Protein 2PY6 (pdb70)

Nearest PDB structures (foldseek):
  2py6-assembly1_A  TM=1.002E+00  e=1.160E-76  Methylobacillus flagellatus KT
  3wg9-assembly1_A  TM=7.361E-01  e=1.606E-02  Thermoanaerobacter ethanolicus JW 200
  3wg9-assembly2_D  TM=7.578E-01  e=2.030E-02  Thermoanaerobacter ethanolicus JW 200
  3wgh-assembly1_A  TM=7.020E-01  e=1.915E-02  Thermoanaerobacter ethanolicus JW 200
  3wgi-assembly1_A  TM=5.377E-01  e=1.130E-02  Thermoanaerobacter ethanolicus JW 200

B-factor: mean 33.58, std 8.46, range [13.28, 77.54]

CATH classification: 1.20.1270.160 (+2 more: 3.40.50.720, 3.40.50.150)

Solvent-accessible surface area: 16808 Å² total

Organism: Methylobacillus flagellatus (strain ATCC 51484 / DSM 6875 / VKM B-1610 / KT) (NCBI:txid265072)

Sequence (369 aa):
DPLANDSFLAAADALAVDPFGIPANVREVIARRGNATRLVILGTKGFGAHLNVRHERRPCEVIAAVDDFRYHSGELYYGLPIISTDRFTELATHDRDLLVALNTCRYDGPKRFFDQICRTHGIPHLNFEQAVRAFGLQGNVDYRVDDWGADIVRNIPAFQTLAQRLADDYSVQTLYAVLNFHLTCEPEYYHEVERPYSTLYFRSGLLRFSDSEKVDCGASIGESLAGLIGVTKGKFERVWIEPDRINLQTLQNVLRRYTDTNFASRITVHGCGAGENTIRVPFDLIDVRPIDDIIDDAPTFIKDIEGSELSALKGARRAISEHKPKLAISAYHRSTDLLDLTNYILSIRPDYQIGLRHHTPDRWDTCLYFY

InterPro domains:
  IPR006342 Methyltransferase FkbM [PF05050] (231-374)
  IPR006342 Methyltransferase FkbM [TIGR01444] (229-366)
  IPR029063 S-adenosyl-L-methionine-dependent methyltransferase superfamily [G3DSA:3.40.50.150] (210-408)
  IPR029063 S-adenosyl-L-methionine-dependent methyltransferase superfamily [SSF53335] (17-408)

Secondary structure (DSSP, 8-state):
-TT--HHHHHHHHHHHH----S-HHHHHHHHHHGGG-EEEEE-SSSGGGT---SSS-SSEEEEEE-TTTTTS--EETTEEEE-HHHHHHHHHT-TTEEEEE---SHHHHHHHHHHHHHTT--EEEHHHHHHHTT-TTSS-GGGS--HHHHHHTHHHHHHHHHH-SSHHHHHHHHHHHHHHHH--THHHHHH---GGGTTTSSSS----SS----TT-TTSHHHHHHHHHHTS--S-B-----HHHHHHHHHHHHHTTTSTTGGGB----SEE-SS-EEEE--EEEEE-HHHH-SS--SEE---SS-HHHHHHTTHHHHHHH--EEEEE--SSTTHHHHHHHHHHHH-TT--EEEEE-SSSS--EEEEE-

Structure (mmCIF, N/CA/C/O backbone):
data_2PY6
#
_entry.id   2PY6
#
_cell.length_a   73.660
_cell.length_b   119.170
_cell.length_c   122.580
_cell.angle_alpha   90.000
_cell.angle_beta   90.000
_cell.angle_gamma   90.000
#
_symmetry.space_group_name_H-M   'I 2 2 2'
#
loop_
_entity.id
_entity.type
_entity.pdbx_description
1 polymer 'Methyltransferase FkbM'
2 non-polymer 'CHLORIDE ION'
3 non-polymer 1,2-ETHANEDIOL
4 non-polymer 'UNKNOWN LIGAND'
5 non-polymer DI(HYDROXYETHYL)ETHER
6 water water
#
loop_
_atom_site.group_PDB
_atom_site.id
_atom_site.type_symbol
_atom_site.label_atom_id
_atom_site.label_alt_id
_atom_site.label_comp_id
_atom_site.label_asym_id
_atom_site.label_entity_id
_atom_site.label_seq_id
_atom_site.pdbx_PDB_ins_code
_atom_site.Cartn_x
_atom_site.Cartn_y
_atom_site.Cartn_z
_atom_site.occupancy
_atom_site.B_iso_or_equiv
_atom_site.auth_seq_id
_atom_site.auth_comp_id
_atom_site.auth_asym_id
_atom_site.auth_atom_id
_atom_site.pdbx_PDB_model_num
ATOM 1 N N . ASP A 1 15 ? 16.284 36.610 62.182 1.00 47.12 14 ASP A N 1
ATOM 2 C CA . ASP A 1 15 ? 15.411 37.753 62.644 1.00 47.33 14 ASP A CA 1
ATOM 3 C C . ASP A 1 15 ? 14.117 37.890 61.789 1.00 46.47 14 ASP A C 1
ATOM 4 O O . ASP A 1 15 ? 14.069 38.676 60.814 1.00 45.51 14 ASP A O 1
ATOM 9 N N . PRO A 1 16 ? 13.025 37.228 62.234 1.00 43.88 15 PRO A N 1
ATOM 10 C CA . PRO A 1 16 ? 11.846 37.194 61.409 1.00 41.00 15 PRO A CA 1
ATOM 11 C C . PRO A 1 16 ? 11.116 38.520 61.431 1.00 40.13 15 PRO A C 1
ATOM 12 O O . PRO A 1 16 ? 10.135 38.692 60.702 1.00 42.75 15 PRO A O 1
ATOM 16 N N . LEU A 1 17 ? 11.579 39.456 62.257 1.00 36.53 16 LEU A N 1
ATOM 17 C CA . LEU A 1 17 ? 10.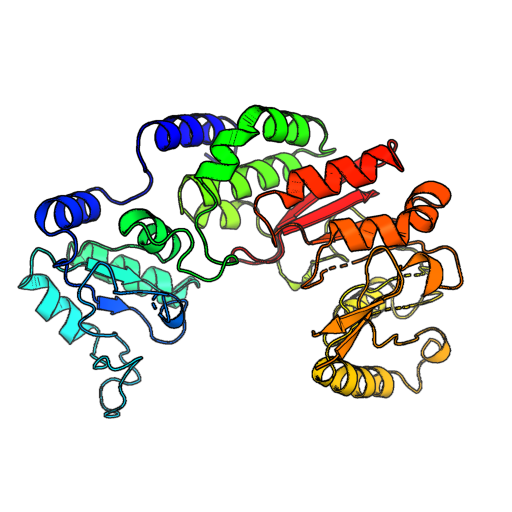964 40.753 62.308 1.00 35.41 16 LEU A CA 1
ATOM 18 C C . LEU A 1 17 ? 11.603 41.730 61.319 1.00 36.00 16 LEU A C 1
ATOM 19 O O . LEU A 1 17 ? 11.151 42.885 61.263 1.00 35.95 16 LEU A O 1
ATOM 24 N N . ALA A 1 18 ? 12.590 41.248 60.529 1.00 32.00 17 ALA A N 1
ATOM 25 C CA . ALA A 1 18 ? 13.316 42.053 59.530 1.00 32.57 17 ALA A CA 1
ATOM 26 C C . ALA A 1 18 ? 13.608 41.244 58.249 1.00 29.87 17 ALA A C 1
ATOM 27 O O . ALA A 1 18 ? 14.698 41.286 57.683 1.00 26.90 17 ALA A O 1
ATOM 37 N N . ASN A 1 20 ? 12.427 41.692 55.353 1.00 28.40 19 ASN A N 1
ATOM 38 C CA . ASN A 1 20 ? 12.574 42.620 54.233 1.00 29.95 19 ASN A CA 1
ATOM 39 C C . ASN A 1 20 ? 14.070 42.909 54.053 1.00 31.27 19 ASN A C 1
ATOM 40 O O . ASN A 1 20 ? 14.603 42.860 52.938 1.00 32.23 19 ASN A O 1
ATOM 45 N N . ASP A 1 21 ? 14.763 43.129 55.165 1.00 29.72 20 ASP A N 1
ATOM 46 C CA . ASP A 1 21 ? 16.184 43.377 55.106 1.00 30.42 20 ASP A CA 1
ATOM 47 C C . ASP A 1 21 ? 16.967 42.168 54.624 1.00 28.84 20 ASP A C 1
ATOM 48 O O . ASP A 1 21 ? 17.828 42.298 53.742 1.00 27.40 20 ASP A O 1
ATOM 53 N N . SER A 1 22 ? 16.686 41.007 55.202 1.00 28.87 21 SER A N 1
ATOM 54 C CA . SER A 1 22 ? 17.362 39.785 54.800 1.00 29.09 21 SER A CA 1
ATOM 55 C C . SER A 1 22 ? 17.093 39.467 53.305 1.00 28.16 21 SER A C 1
ATOM 56 O O . SER A 1 22 ? 17.964 38.916 52.596 1.00 27.78 21 SER A O 1
ATOM 59 N N . PHE A 1 23 ? 15.897 39.819 52.826 1.00 26.92 22 PHE A N 1
ATOM 60 C CA . PHE A 1 23 ? 15.515 39.607 51.418 1.00 26.05 22 PHE A CA 1
ATOM 61 C C . PHE A 1 23 ? 16.467 40.327 50.449 1.00 27.07 22 PHE A C 1
ATOM 62 O O . PHE A 1 23 ? 16.977 39.720 49.489 1.00 27.24 22 PHE A O 1
ATOM 70 N N . LEU A 1 24 ? 16.694 41.599 50.708 1.00 27.76 23 LEU A N 1
ATOM 71 C CA . LEU A 1 24 ? 17.539 42.421 49.865 1.00 29.70 23 LEU A CA 1
ATOM 72 C C . LEU A 1 24 ? 18.983 41.982 49.939 1.00 29.12 23 LEU A C 1
ATOM 73 O O . LEU A 1 24 ? 19.652 41.896 48.918 1.00 30.74 23 LEU A O 1
ATOM 78 N N . ALA A 1 25 ? 19.459 41.698 51.143 1.00 30.42 24 ALA A N 1
ATOM 79 C CA . ALA A 1 25 ? 20.823 41.190 51.353 1.00 30.11 24 ALA A CA 1
ATOM 80 C C . ALA A 1 25 ? 21.037 39.839 50.660 1.00 30.44 24 ALA A C 1
ATOM 81 O O . ALA A 1 25 ? 22.089 39.596 50.081 1.00 35.15 24 ALA A O 1
ATOM 83 N N . ALA A 1 26 ? 20.060 38.949 50.742 1.00 29.74 25 ALA A N 1
ATOM 84 C CA . ALA A 1 26 ? 20.191 37.647 50.093 1.00 30.69 25 ALA A CA 1
ATOM 85 C C . ALA A 1 26 ? 20.213 37.786 48.563 1.00 29.01 25 ALA A C 1
ATOM 86 O O . ALA A 1 26 ? 20.960 37.115 47.873 1.00 28.90 25 ALA A O 1
ATOM 88 N N . ALA A 1 27 ? 19.389 38.674 48.037 1.00 29.77 26 ALA A N 1
ATOM 89 C CA . ALA A 1 27 ? 19.313 38.879 46.614 1.00 28.51 26 ALA A CA 1
ATOM 90 C C . ALA A 1 27 ? 20.612 39.481 46.081 1.00 29.59 26 ALA A C 1
ATOM 91 O O . ALA A 1 27 ? 21.079 39.120 44.997 1.00 29.85 26 ALA A O 1
ATOM 93 N N . ASP A 1 28 ? 21.207 40.386 46.846 1.00 27.53 27 ASP A N 1
ATOM 94 C CA . ASP A 1 28 ? 22.473 40.955 46.425 1.00 31.21 27 ASP A CA 1
ATOM 95 C C . ASP A 1 28 ? 23.587 39.925 46.474 1.00 30.16 27 ASP A C 1
ATOM 96 O O . ASP A 1 28 ? 24.409 39.881 45.553 1.00 30.90 27 ASP A O 1
ATOM 101 N N . ALA A 1 29 ? 23.586 39.089 47.519 1.00 29.47 28 ALA A N 1
ATOM 102 C CA . ALA A 1 29 ? 24.611 38.070 47.717 1.00 27.44 28 ALA A CA 1
ATOM 103 C C . ALA A 1 29 ? 24.578 37.063 46.576 1.00 25.67 28 ALA A C 1
ATOM 104 O O . ALA A 1 29 ? 25.604 36.814 45.951 1.00 22.49 28 ALA A O 1
ATOM 106 N N . LEU A 1 30 ? 23.386 36.533 46.285 1.00 26.82 29 LEU A N 1
ATOM 107 C CA . LEU A 1 30 ? 23.189 35.583 45.174 1.00 27.07 29 LEU A CA 1
ATOM 108 C C . LEU A 1 30 ? 23.555 36.121 43.784 1.00 25.28 29 LEU A C 1
ATOM 109 O O . LEU A 1 30 ? 24.108 35.384 42.937 1.00 24.42 29 LEU A O 1
ATOM 114 N N . ALA A 1 31 ? 23.236 37.391 43.541 1.00 26.14 30 ALA A N 1
ATOM 115 C CA . ALA A 1 31 ? 23.500 38.026 42.250 1.00 27.06 30 ALA A CA 1
ATOM 116 C C . ALA A 1 31 ? 24.973 37.947 41.854 1.00 27.23 30 ALA A C 1
ATOM 117 O O . ALA A 1 31 ? 25.289 37.750 40.688 1.00 29.44 30 ALA A O 1
ATOM 119 N N . VAL A 1 32 ? 25.854 38.094 42.844 1.00 29.28 31 VAL A N 1
ATOM 120 C CA . VAL A 1 32 ? 27.301 38.034 42.665 1.00 28.74 31 VAL A CA 1
ATOM 121 C C . VAL A 1 32 ? 27.968 36.702 43.076 1.00 26.34 31 VAL A C 1
ATOM 122 O O . VAL A 1 32 ? 29.166 36.548 42.873 1.00 24.35 31 VAL A O 1
ATOM 126 N N . ASP A 1 33 ? 27.209 35.752 43.617 1.00 26.22 32 ASP A N 1
ATOM 127 C CA . ASP A 1 33 ? 27.757 34.448 43.979 1.00 26.35 32 ASP A CA 1
ATOM 128 C C . ASP A 1 33 ? 26.707 33.363 43.753 1.00 25.96 32 ASP A C 1
ATOM 129 O O . ASP A 1 33 ? 25.809 33.198 44.589 1.00 25.07 32 ASP A O 1
ATOM 134 N N . PRO A 1 34 ? 26.831 32.585 42.655 1.00 23.82 33 PRO A N 1
ATOM 135 C CA . PRO A 1 34 ? 25.871 31.517 42.419 1.00 24.45 33 PRO A CA 1
ATOM 136 C C . PRO A 1 34 ? 25.879 30.393 43.473 1.00 25.24 33 PRO A C 1
ATOM 137 O O . PRO A 1 34 ? 24.907 29.647 43.598 1.00 23.95 33 PRO A O 1
ATOM 149 N N . PHE A 1 36 ? 25.946 31.085 46.631 1.00 27.75 35 PHE A N 1
ATOM 150 C CA . PHE A 1 36 ? 25.369 31.676 47.817 1.00 26.85 35 PHE A CA 1
ATOM 151 C C . PHE A 1 36 ? 24.410 30.689 48.416 1.00 27.61 35 PHE A C 1
ATOM 152 O O . PHE A 1 36 ? 23.607 30.079 47.701 1.00 27.70 35 PHE A O 1
ATOM 160 N N . GLY A 1 37 ? 24.472 30.508 49.716 1.00 30.28 36 GLY A N 1
ATOM 161 C CA . GLY A 1 37 ? 23.544 29.571 50.355 1.00 30.14 36 GLY A CA 1
ATOM 162 C C . GLY A 1 37 ? 24.048 28.129 50.431 1.00 33.49 36 GLY A C 1
ATOM 163 O O . GLY A 1 37 ? 23.370 27.263 51.035 1.00 34.50 36 GLY A O 1
ATOM 164 N N . ILE A 1 38 ? 25.203 27.847 49.815 1.00 31.44 37 ILE A N 1
ATOM 165 C CA . ILE A 1 38 ? 25.779 26.521 49.866 1.00 31.40 37 ILE A CA 1
ATOM 166 C C . ILE A 1 38 ? 26.806 26.473 51.030 1.00 31.64 37 ILE A C 1
ATOM 167 O O . ILE A 1 38 ? 27.630 27.356 51.159 1.00 30.80 37 ILE A O 1
ATOM 172 N N . PRO A 1 39 ? 26.718 25.455 51.909 1.00 31.43 38 PRO A N 1
ATOM 173 C CA . PRO A 1 39 ? 27.693 25.372 53.016 1.00 32.29 38 PRO A CA 1
ATOM 174 C C . PRO A 1 39 ? 29.139 25.356 52.539 1.00 28.48 38 PRO A C 1
ATOM 175 O O . PRO A 1 39 ? 29.461 24.651 51.594 1.00 28.35 38 PRO A O 1
ATOM 179 N N . ALA A 1 40 ? 29.978 26.162 53.189 1.00 30.88 39 ALA A N 1
ATOM 180 C CA . ALA A 1 40 ? 31.388 26.337 52.823 1.00 30.75 39 ALA A CA 1
ATOM 181 C C . ALA A 1 40 ? 32.159 25.031 52.637 1.00 29.42 39 ALA A C 1
ATOM 182 O O . ALA A 1 40 ? 32.953 24.911 51.720 1.00 29.69 39 ALA A O 1
ATOM 184 N N . ASN A 1 41 ? 31.932 24.061 53.520 1.00 30.16 40 ASN A N 1
ATOM 185 C CA . ASN A 1 41 ? 32.656 22.800 53.455 1.00 27.87 40 ASN A CA 1
ATOM 186 C C . ASN A 1 41 ? 32.282 21.991 52.218 1.00 28.07 40 ASN A C 1
ATOM 187 O O . ASN A 1 41 ? 33.134 21.273 51.659 1.00 27.38 40 ASN A O 1
ATOM 192 N N . VAL A 1 42 ? 31.031 22.137 51.767 1.00 25.52 41 VAL A N 1
ATOM 193 C CA . VAL A 1 42 ? 30.601 21.485 50.532 1.00 25.19 41 VAL A CA 1
ATOM 194 C C . VAL A 1 42 ? 31.183 22.222 49.336 1.00 23.21 41 VAL A C 1
ATOM 195 O O . VAL A 1 42 ? 31.627 21.583 48.376 1.00 21.03 41 VAL A O 1
ATOM 199 N N . ARG A 1 43 ? 31.149 23.560 49.365 1.00 22.87 42 ARG A N 1
ATOM 200 C CA . ARG A 1 43 ? 31.718 24.333 48.257 1.00 25.83 42 ARG A CA 1
ATOM 201 C C . ARG A 1 43 ? 33.167 23.970 48.018 1.00 28.44 42 ARG A C 1
ATOM 202 O O . ARG A 1 43 ? 33.593 23.863 46.866 1.00 30.64 42 ARG A O 1
ATOM 210 N N . GLU A 1 44 ? 33.930 23.809 49.099 1.00 31.57 43 GLU A N 1
ATOM 211 C CA . GLU A 1 44 ? 35.349 23.479 48.950 1.00 34.30 43 GLU A CA 1
ATOM 212 C C . GLU A 1 44 ? 35.559 22.073 48.384 1.00 29.93 43 GLU A C 1
ATOM 213 O O . GLU A 1 44 ? 36.499 21.860 47.641 1.00 28.25 43 GLU A O 1
ATOM 219 N N . VAL A 1 45 ? 34.688 21.124 48.710 1.00 28.58 44 VAL A N 1
ATOM 220 C CA . VAL A 1 45 ? 34.784 19.795 48.092 1.00 27.07 44 VAL A CA 1
ATOM 221 C C . VAL A 1 45 ? 34.465 19.896 46.587 1.00 26.93 44 VAL A C 1
ATOM 222 O O . VAL A 1 45 ? 35.264 19.430 45.735 1.00 23.93 44 VAL A O 1
ATOM 226 N N . ILE A 1 46 ? 33.323 20.517 46.262 1.00 26.31 45 ILE A N 1
ATOM 227 C CA . ILE A 1 46 ? 32.894 20.676 44.865 1.00 29.35 45 ILE A CA 1
ATOM 228 C C . ILE A 1 46 ? 33.981 21.402 44.044 1.00 31.22 45 ILE A C 1
ATOM 229 O O . ILE A 1 46 ? 34.274 20.978 42.927 1.00 31.29 45 ILE A O 1
ATOM 234 N N . ALA A 1 47 ? 34.597 22.452 44.616 1.00 31.12 46 ALA A N 1
ATOM 235 C CA . ALA A 1 47 ? 35.684 23.174 43.968 1.00 30.40 46 ALA A CA 1
ATOM 236 C C . ALA A 1 47 ? 36.892 22.279 43.722 1.00 32.91 46 ALA A C 1
ATOM 237 O O . ALA A 1 47 ? 37.565 22.403 42.713 1.00 31.87 46 ALA A O 1
ATOM 239 N N . ARG A 1 48 ? 37.172 21.399 44.672 1.00 31.11 47 ARG A N 1
ATOM 240 C CA . ARG A 1 48 ? 38.317 20.515 44.604 1.00 31.13 47 ARG A CA 1
ATOM 241 C C . ARG A 1 48 ? 38.082 19.358 43.644 1.00 30.71 47 ARG A C 1
ATOM 242 O O . ARG A 1 48 ? 38.981 19.026 42.858 1.00 30.72 47 ARG A O 1
ATOM 250 N N . ARG A 1 49 ? 36.888 18.739 43.715 1.00 29.51 48 ARG A N 1
ATOM 251 C CA . ARG A 1 49 ? 36.582 17.507 42.949 1.00 30.55 48 ARG A CA 1
ATOM 252 C C . ARG A 1 49 ? 35.581 17.582 41.809 1.00 30.69 48 ARG A C 1
ATOM 253 O O . ARG A 1 49 ? 35.533 16.668 40.976 1.00 27.25 48 ARG A O 1
ATOM 261 N N . GLY A 1 50 ? 34.816 18.662 41.734 1.00 32.62 49 GLY A N 1
ATOM 262 C CA . GLY A 1 50 ? 33.823 18.815 40.669 1.00 34.90 49 GLY A CA 1
ATOM 263 C C . GLY A 1 50 ? 32.855 17.643 40.592 1.00 37.07 49 GLY A C 1
ATOM 264 O O . GLY A 1 50 ? 32.198 17.309 41.593 1.00 39.85 49 GLY A O 1
ATOM 265 N N . ASN A 1 51 ? 32.782 16.990 39.428 1.00 35.77 50 ASN A N 1
ATOM 266 C CA . ASN A 1 51 ? 31.837 15.872 39.265 1.00 36.75 50 ASN A CA 1
ATOM 267 C C . ASN A 1 51 ? 32.360 14.492 39.682 1.00 34.62 50 ASN A C 1
ATOM 268 O O . ASN A 1 51 ? 31.697 13.480 39.449 1.00 33.76 50 ASN A O 1
ATOM 273 N N . ALA A 1 52 ? 33.552 14.480 40.287 1.00 32.84 51 ALA A N 1
ATOM 274 C CA . ALA A 1 52 ? 34.102 13.300 40.919 1.00 31.93 51 ALA A CA 1
ATOM 275 C C . ALA A 1 52 ? 33.731 13.329 42.399 1.00 29.84 51 ALA A C 1
ATOM 276 O O . ALA A 1 52 ? 34.182 12.496 43.145 1.00 29.68 51 ALA A O 1
ATOM 278 N N . THR A 1 53 ? 32.968 14.334 42.833 1.00 31.80 52 THR A N 1
ATOM 279 C CA . THR A 1 53 ? 32.508 14.431 44.213 1.00 29.90 52 THR A CA 1
ATOM 280 C C . THR A 1 53 ? 31.693 13.188 44.507 1.00 29.91 52 THR A C 1
ATOM 281 O O . THR A 1 53 ? 30.810 12.857 43.723 1.00 30.47 52 THR A O 1
ATOM 285 N N . ARG A 1 54 ? 32.016 12.479 45.589 1.00 27.84 53 ARG A N 1
ATOM 286 C CA . ARG A 1 54 ? 31.242 11.307 45.984 1.00 28.78 53 ARG A CA 1
ATOM 287 C C . ARG A 1 54 ? 30.051 11.776 46.867 1.00 29.82 53 ARG A C 1
ATOM 288 O O . ARG A 1 54 ? 30.220 12.608 47.751 1.00 28.44 53 ARG A O 1
ATOM 292 N N . LEU A 1 55 ? 28.844 11.285 46.593 1.00 31.10 54 LEU A N 1
ATOM 293 C CA . LEU A 1 55 ? 27.665 11.680 47.374 1.00 30.24 54 LEU A CA 1
ATOM 294 C C . LEU A 1 55 ? 26.891 10.465 47.947 1.00 27.40 54 LEU A C 1
ATOM 295 O O . LEU A 1 55 ? 26.779 9.407 47.322 1.00 30.23 54 LEU A O 1
ATOM 300 N N . VAL A 1 56 ? 26.389 10.630 49.159 1.00 24.29 55 VAL A N 1
ATOM 301 C CA . VAL A 1 56 ? 25.532 9.636 49.830 1.00 26.57 55 VAL A CA 1
ATOM 302 C C . VAL A 1 56 ? 24.161 10.286 50.064 1.00 25.44 55 VAL A C 1
ATOM 303 O O . VAL A 1 56 ? 24.073 11.394 50.618 1.00 23.85 55 VAL A O 1
ATOM 307 N N . ILE A 1 57 ? 23.103 9.600 49.643 1.00 26.66 56 ILE A N 1
ATOM 308 C CA . ILE A 1 57 ? 21.753 10.070 49.840 1.00 29.11 56 ILE A CA 1
ATOM 309 C C . ILE A 1 57 ? 21.267 9.593 51.208 1.00 27.90 56 ILE A C 1
ATOM 310 O O . ILE A 1 57 ? 21.312 8.390 51.489 1.00 27.97 56 ILE A O 1
ATOM 315 N N . LEU A 1 58 ? 20.812 10.519 52.058 1.00 23.86 57 LEU A N 1
ATOM 316 C CA . LEU A 1 58 ? 20.274 10.127 53.354 1.00 23.65 57 LEU A CA 1
ATOM 317 C C . LEU A 1 58 ? 18.769 10.100 53.229 1.00 24.71 57 LEU A C 1
ATOM 318 O O . LEU A 1 58 ? 18.146 11.128 52.923 1.00 23.64 57 LEU A O 1
ATOM 323 N N . GLY A 1 59 ? 18.193 8.931 53.471 1.00 26.64 58 GLY A N 1
ATOM 324 C CA . GLY A 1 59 ? 16.751 8.715 53.359 1.00 28.43 58 GLY A CA 1
ATOM 325 C C . GLY A 1 59 ? 16.343 8.164 52.003 1.00 27.36 58 GLY A C 1
ATOM 326 O O . GLY A 1 59 ? 16.933 8.507 50.994 1.00 26.63 58 GLY A O 1
ATOM 327 N N . THR A 1 60 ? 15.333 7.296 51.981 1.00 29.20 59 THR A N 1
ATOM 328 C CA . THR A 1 60 ? 14.852 6.712 50.729 1.00 31.09 59 THR A CA 1
ATOM 329 C C . THR A 1 60 ? 13.383 7.069 50.450 1.00 34.71 59 THR A C 1
ATOM 330 O O . THR A 1 60 ? 12.787 6.555 49.510 1.00 34.94 59 THR A O 1
ATOM 334 N N . LYS A 1 61 ? 12.831 7.988 51.237 1.00 36.23 60 LYS A N 1
ATOM 335 C CA . LYS A 1 61 ? 11.437 8.373 51.146 1.00 39.65 60 LYS A CA 1
ATOM 336 C C . LYS A 1 61 ? 11.289 9.881 50.948 1.00 42.52 60 LYS A C 1
ATOM 337 O O . LYS A 1 61 ? 10.233 10.415 51.284 1.00 46.41 60 LYS A O 1
ATOM 340 N N . GLY A 1 62 ? 12.298 10.566 50.397 1.00 41.21 61 GLY A N 1
ATOM 341 C CA . GLY A 1 62 ? 12.243 12.037 50.278 1.00 41.87 61 GLY A CA 1
ATOM 342 C C . GLY A 1 62 ? 12.330 12.520 48.843 1.00 43.12 61 GLY A C 1
ATOM 343 O O . GLY A 1 62 ? 11.729 11.928 47.963 1.00 46.30 61 GLY A O 1
ATOM 344 N N . PHE A 1 63 ? 13.067 13.604 48.610 1.00 43.17 62 PHE A N 1
ATOM 345 C CA . PHE A 1 63 ? 13.287 14.150 47.262 1.00 44.39 62 PHE A CA 1
ATOM 346 C C . PHE A 1 63 ? 14.490 13.480 46.536 1.00 42.91 62 PHE A C 1
ATOM 347 O O . PHE A 1 63 ? 14.919 13.958 45.496 1.00 39.30 62 PHE A O 1
ATOM 355 N N . GLY A 1 64 ? 15.038 12.379 47.061 1.00 42.28 63 GLY A N 1
ATOM 356 C CA . GLY A 1 64 ? 16.207 11.714 46.436 1.00 43.40 63 GLY A CA 1
ATOM 357 C C . GLY A 1 64 ? 15.955 11.156 45.042 1.00 44.17 63 GLY A C 1
ATOM 358 O O . GLY A 1 64 ? 16.909 10.940 44.256 1.00 43.09 63 GLY A O 1
ATOM 359 N N . ALA A 1 65 ? 14.668 10.908 44.755 1.00 43.72 64 ALA A N 1
ATOM 360 C CA . ALA A 1 65 ? 14.210 10.409 43.465 1.00 43.08 64 ALA A CA 1
ATOM 361 C C . ALA A 1 65 ? 14.376 11.495 42.424 1.00 42.81 64 ALA A C 1
ATOM 362 O O . ALA A 1 65 ? 14.603 11.179 41.260 1.00 39.14 64 ALA A O 1
ATOM 364 N N . HIS A 1 66 ? 14.272 12.760 42.852 1.00 44.01 65 HIS A N 1
ATOM 365 C CA . HIS A 1 66 ? 14.452 13.888 41.944 1.00 47.91 65 HIS A CA 1
ATOM 366 C C . HIS A 1 66 ? 15.908 14.041 41.487 1.00 48.89 65 HIS A C 1
ATOM 367 O O . HIS A 1 66 ? 16.141 14.510 40.371 1.00 50.36 65 HIS A O 1
ATOM 374 N N . LEU A 1 67 ? 16.877 13.673 42.333 1.00 49.26 66 LEU A N 1
ATOM 375 C CA . LEU A 1 67 ? 18.297 13.712 41.942 1.00 49.16 66 LEU A CA 1
ATOM 376 C C . LEU A 1 67 ? 18.664 12.534 41.025 1.00 49.22 66 LEU A C 1
ATOM 377 O O . LEU A 1 67 ? 19.460 12.690 40.083 1.00 47.95 66 LEU A O 1
ATOM 390 N N . ASN A 1 69 ? 16.500 10.708 39.029 1.00 54.36 68 ASN A N 1
ATOM 391 C CA . ASN A 1 69 ? 15.793 10.820 37.738 1.00 55.56 68 ASN A CA 1
ATOM 392 C C . ASN A 1 69 ? 16.257 12.003 36.879 1.00 57.02 68 ASN A C 1
ATOM 393 O O . ASN A 1 69 ? 15.766 12.179 35.760 1.00 57.32 68 ASN A O 1
ATOM 398 N N . VAL A 1 70 ? 17.195 12.797 37.409 1.00 58.36 69 VAL A N 1
ATOM 399 C CA . VAL A 1 70 ? 17.738 13.996 36.756 1.00 58.68 69 VAL A CA 1
ATOM 400 C C . VAL A 1 70 ? 18.121 13.722 35.309 1.00 60.62 69 VAL A C 1
ATOM 401 O O . VAL A 1 70 ? 18.716 12.677 35.000 1.00 60.57 69 VAL A O 1
ATOM 405 N N . ARG A 1 71 ? 17.759 14.671 34.440 1.00 61.68 70 ARG A N 1
ATOM 406 C CA . ARG A 1 71 ? 18.052 14.600 33.018 1.00 63.01 70 ARG A CA 1
ATOM 407 C C . ARG A 1 71 ? 19.553 14.838 32.800 1.00 63.65 70 ARG A C 1
ATOM 408 O O . ARG A 1 71 ? 20.144 15.748 33.403 1.00 63.14 70 ARG A O 1
ATOM 410 N N . HIS A 1 72 ? 20.144 13.985 31.956 1.00 63.99 71 HIS A N 1
ATOM 411 C CA . HIS A 1 72 ? 21.576 14.006 31.587 1.00 64.11 71 HIS A CA 1
ATOM 412 C C . HIS A 1 72 ? 22.482 13.471 32.702 1.00 64.92 71 HIS A C 1
ATOM 413 O O . HIS A 1 72 ? 22.019 13.223 33.820 1.00 65.38 71 HIS A O 1
ATOM 420 N N . GLU A 1 73 ? 23.762 13.268 32.369 1.00 65.08 72 GLU A N 1
ATOM 421 C CA . GLU A 1 73 ? 24.752 12.711 33.305 1.00 63.19 72 GLU A CA 1
ATOM 422 C C . GLU A 1 73 ? 24.784 13.470 34.634 1.00 61.47 72 GLU A C 1
ATOM 423 O O . GLU A 1 73 ? 24.714 14.715 34.643 1.00 60.45 72 GLU A O 1
ATOM 425 N N A ARG A 1 74 ? 24.851 12.734 35.749 0.70 60.65 73 ARG A N 1
ATOM 426 N N B ARG A 1 74 ? 24.916 12.716 35.730 0.30 59.87 73 ARG A N 1
ATOM 427 C CA A ARG A 1 74 ? 24.912 13.364 37.071 0.70 59.57 73 ARG A CA 1
ATOM 428 C CA B ARG A 1 74 ? 24.978 13.279 37.080 0.30 58.32 73 ARG A CA 1
ATOM 429 C C A ARG A 1 74 ? 26.201 14.163 37.223 0.70 57.81 73 ARG A C 1
ATOM 430 C C B ARG A 1 74 ? 26.231 14.150 37.227 0.30 56.93 73 ARG A C 1
ATOM 431 O O A ARG A 1 74 ? 27.194 13.887 36.539 0.70 58.23 73 ARG A O 1
ATOM 432 O O B ARG A 1 74 ? 27.229 13.911 36.540 0.30 57.09 73 ARG A O 1
ATOM 447 N N . PRO A 1 75 ? 26.196 15.153 38.127 1.00 55.02 74 PRO A N 1
ATOM 448 C CA . PRO A 1 75 ? 27.381 15.979 38.342 1.00 52.49 74 PRO A CA 1
ATOM 449 C C . PRO A 1 75 ? 28.174 15.527 39.594 1.00 50.16 74 PRO A C 1
ATOM 450 O O . PRO A 1 75 ? 28.891 16.329 40.201 1.00 52.05 74 PRO A O 1
ATOM 454 N N . CYS A 1 76 ? 28.022 14.261 39.980 1.00 46.15 75 CYS A N 1
ATOM 455 C CA . CYS A 1 76 ? 28.732 13.676 41.102 1.00 44.98 75 CYS A CA 1
ATOM 456 C C . CYS A 1 76 ? 28.493 12.176 41.054 1.00 40.65 75 CYS A C 1
ATOM 457 O O . CYS A 1 76 ? 27.578 11.705 40.390 1.00 39.39 75 CYS A O 1
ATOM 460 N N . GLU A 1 77 ? 29.327 11.436 41.766 1.00 38.40 76 GLU A N 1
ATOM 461 C CA . GLU A 1 77 ? 29.225 10.013 41.822 1.00 38.27 76 GLU A CA 1
ATOM 462 C C . GLU A 1 77 ? 28.425 9.636 43.069 1.00 35.77 76 GLU A C 1
ATOM 463 O O . GLU A 1 77 ? 28.942 9.677 44.179 1.00 32.52 76 GLU A O 1
ATOM 469 N N . VAL A 1 78 ? 27.161 9.273 42.875 1.00 36.02 77 VAL A N 1
ATOM 470 C CA . VAL A 1 78 ? 26.285 8.859 43.973 1.00 32.46 77 VAL A CA 1
ATOM 471 C C . VAL A 1 78 ? 26.621 7.386 44.311 1.00 34.03 77 VAL A C 1
ATOM 472 O O . VAL A 1 78 ? 26.460 6.491 43.471 1.00 30.89 77 VAL A O 1
ATOM 476 N N . ILE A 1 79 ? 27.089 7.154 45.539 1.00 30.07 78 ILE A N 1
ATOM 477 C CA . ILE A 1 79 ? 27.543 5.826 45.958 1.00 29.18 78 ILE A CA 1
ATOM 478 C C . ILE A 1 79 ? 26.590 4.972 46.802 1.00 27.10 78 ILE A C 1
ATOM 479 O O . ILE A 1 79 ? 26.736 3.750 46.836 1.00 29.30 78 ILE A O 1
ATOM 484 N N . ALA A 1 80 ? 25.612 5.572 47.472 1.00 26.92 79 ALA A N 1
ATOM 485 C CA . ALA A 1 80 ? 24.743 4.782 48.354 1.00 24.09 79 ALA A CA 1
ATOM 486 C C . ALA A 1 80 ? 23.631 5.615 48.868 1.00 26.67 79 ALA A C 1
ATOM 487 O O . ALA A 1 80 ? 23.662 6.840 48.727 1.00 26.95 79 ALA A O 1
ATOM 489 N N . ALA A 1 81 ? 22.656 4.937 49.472 1.00 28.72 80 ALA A N 1
ATOM 490 C CA . ALA A 1 81 ? 21.548 5.576 50.166 1.00 28.78 80 ALA A CA 1
ATOM 491 C C . ALA A 1 81 ? 21.492 4.922 51.528 1.00 29.05 80 ALA A C 1
ATOM 492 O O . ALA A 1 81 ? 21.690 3.711 51.645 1.00 26.79 80 ALA A O 1
ATOM 494 N N . VAL A 1 82 ? 21.230 5.744 52.541 1.00 27.38 81 VAL A N 1
ATOM 495 C CA . VAL A 1 82 ? 21.159 5.315 53.904 1.00 27.01 81 VAL A CA 1
ATOM 496 C C . VAL A 1 82 ? 19.733 5.110 54.319 1.00 26.78 81 VAL A C 1
ATOM 497 O O . VAL A 1 82 ? 18.882 5.985 54.155 1.00 26.76 81 VAL A O 1
ATOM 501 N N . ASP A 1 83 ? 19.476 3.933 54.860 1.00 28.50 82 ASP A N 1
ATOM 502 C CA . ASP A 1 83 ? 18.160 3.609 55.423 1.00 31.32 82 ASP A CA 1
ATOM 503 C C . ASP A 1 83 ? 18.333 2.404 56.378 1.00 28.55 82 ASP A C 1
ATOM 504 O O . ASP A 1 83 ? 18.499 1.248 55.948 1.00 28.01 82 ASP A O 1
ATOM 509 N N . ASP A 1 84 ? 18.311 2.710 57.672 1.00 28.02 83 ASP A N 1
ATOM 510 C CA . ASP A 1 84 ? 18.470 1.713 58.748 1.00 29.93 83 ASP A CA 1
ATOM 511 C C . ASP A 1 84 ? 17.347 0.668 58.816 1.00 28.28 83 ASP A C 1
ATOM 512 O O . ASP A 1 84 ? 17.526 -0.373 59.434 1.00 27.75 83 ASP A O 1
ATOM 517 N N . PHE A 1 85 ? 16.211 0.960 58.189 1.00 28.56 84 PHE A N 1
ATOM 518 C CA . PHE A 1 85 ? 15.062 0.074 58.174 1.00 31.87 84 PHE A CA 1
ATOM 519 C C . PHE A 1 85 ? 15.037 -0.807 56.942 1.00 29.58 84 PHE A C 1
ATOM 520 O O . PHE A 1 85 ? 14.159 -1.631 56.824 1.00 27.98 84 PHE A O 1
ATOM 528 N N . ARG A 1 86 ? 15.995 -0.624 56.029 1.00 28.38 85 ARG A N 1
ATOM 529 C CA . ARG A 1 86 ? 16.040 -1.392 54.771 1.00 28.55 85 ARG A CA 1
ATOM 530 C C . ARG A 1 86 ? 17.406 -1.968 54.347 1.00 25.33 85 ARG A C 1
ATOM 531 O O . ARG A 1 86 ? 17.480 -2.675 53.336 1.00 23.63 85 ARG A O 1
ATOM 539 N N . TYR A 1 87 ? 18.469 -1.707 55.099 1.00 24.97 86 TYR A N 1
ATOM 540 C CA . TYR A 1 87 ? 19.811 -2.063 54.604 1.00 24.51 86 TYR A CA 1
ATOM 541 C C . TYR A 1 87 ? 20.172 -3.527 54.500 1.00 24.59 86 TYR A C 1
ATOM 542 O O . TYR A 1 87 ? 21.239 -3.829 53.980 1.00 27.01 86 TYR A O 1
ATOM 551 N N . HIS A 1 88 ? 19.303 -4.420 54.989 1.00 24.20 87 HIS A N 1
ATOM 552 C CA . HIS A 1 88 ? 19.486 -5.860 54.865 1.00 24.02 87 HIS A CA 1
ATOM 553 C C . HIS A 1 88 ? 18.580 -6.493 53.811 1.00 22.12 87 HIS A C 1
ATOM 554 O O . HIS A 1 88 ? 18.687 -7.689 53.546 1.00 23.61 87 HIS A O 1
ATOM 561 N N . SER A 1 89 ? 17.708 -5.705 53.186 1.00 23.08 88 SER A N 1
ATOM 562 C CA . SER A 1 89 ? 16.763 -6.254 52.211 1.00 22.69 88 SER A CA 1
ATOM 563 C C . SER A 1 89 ? 17.366 -6.764 50.907 1.00 21.95 88 SER A C 1
ATOM 564 O O . SER A 1 89 ? 16.760 -7.577 50.248 1.00 22.14 88 SER A O 1
ATOM 567 N N . GLY A 1 90 ? 18.536 -6.258 50.508 1.00 22.95 89 GLY A N 1
ATOM 568 C CA . GLY A 1 90 ? 19.103 -6.619 49.207 1.00 24.38 89 GLY A CA 1
ATOM 569 C C . GLY A 1 90 ? 18.556 -5.735 48.082 1.00 24.94 89 GLY A C 1
ATOM 570 O O . GLY A 1 90 ? 18.977 -5.842 46.954 1.00 24.68 89 GLY A O 1
ATOM 571 N N . GLU A 1 91 ? 17.621 -4.848 48.404 1.00 25.83 90 GLU A N 1
ATOM 572 C CA . GLU A 1 91 ? 17.040 -3.915 47.449 1.00 27.80 90 GLU A CA 1
ATOM 573 C C . GLU A 1 91 ? 17.984 -2.738 47.244 1.00 26.79 90 GLU A C 1
ATOM 574 O O . GLU A 1 91 ? 18.744 -2.359 48.151 1.00 25.73 90 GLU A O 1
ATOM 580 N N . LEU A 1 92 ? 17.934 -2.209 46.022 1.00 28.16 91 LEU A N 1
ATOM 581 C CA . LEU A 1 92 ? 18.727 -1.059 45.606 1.00 29.70 91 LEU A CA 1
ATOM 582 C C . LEU A 1 92 ? 17.811 0.163 45.587 1.00 30.00 91 LEU A C 1
ATOM 583 O O . LEU A 1 92 ? 16.5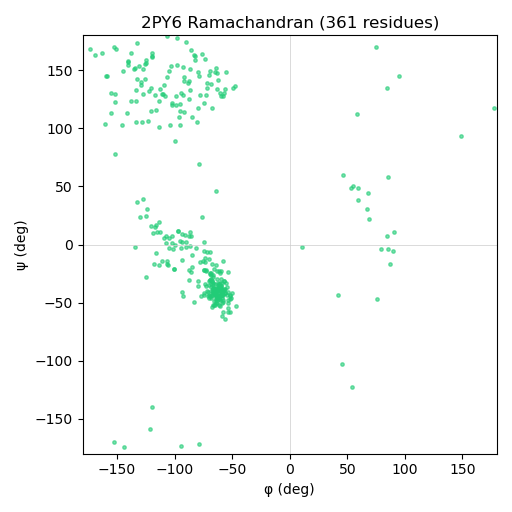94 0.033 45.461 1.00 30.93 91 LEU A O 1
ATOM 588 N N . TYR A 1 93 ? 18.388 1.344 45.763 1.00 34.17 92 TYR A N 1
ATOM 589 C CA . TYR A 1 93 ? 17.624 2.578 45.687 1.00 36.19 92 TYR A CA 1
ATOM 590 C C . TYR A 1 93 ? 18.135 3.322 44.445 1.00 35.79 92 TYR A C 1
ATOM 59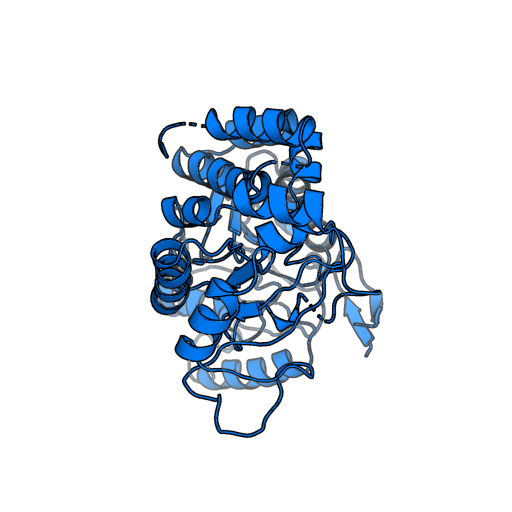1 O O . TYR A 1 93 ? 19.194 3.935 44.482 1.00 33.68 92 TYR A O 1
ATOM 600 N N . TYR A 1 94 ? 17.381 3.236 43.347 1.00 36.07 93 TYR A N 1
ATOM 601 C CA . TYR A 1 94 ? 17.790 3.786 42.032 1.00 36.66 93 TYR A CA 1
ATOM 602 C C . TYR A 1 94 ? 19.177 3.246 41.669 1.00 35.69 93 TYR A C 1
ATOM 603 O O . TYR A 1 94 ? 20.081 4.006 41.319 1.00 39.89 93 TYR A O 1
ATOM 612 N N . GLY A 1 95 ? 19.336 1.927 41.808 1.00 32.38 94 GLY A N 1
ATOM 613 C CA . GLY A 1 95 ? 20.596 1.255 41.529 1.00 29.67 94 GLY A CA 1
ATOM 614 C C . GLY A 1 95 ? 21.640 1.367 42.618 1.00 29.62 94 GLY A C 1
ATOM 615 O O . GLY A 1 95 ? 22.703 0.768 42.513 1.00 28.73 94 GLY A O 1
ATOM 616 N N . LEU A 1 96 ? 21.357 2.121 43.677 1.00 32.28 95 LEU A N 1
ATOM 617 C CA . LEU A 1 96 ? 22.332 2.313 44.739 1.00 30.32 95 LEU A CA 1
ATOM 618 C C . LEU A 1 96 ? 22.201 1.289 45.885 1.00 28.35 95 LEU A C 1
ATOM 619 O O . LEU A 1 96 ? 21.102 0.930 46.279 1.00 25.11 95 LEU A O 1
ATOM 624 N N . PRO A 1 97 ? 23.331 0.872 46.472 1.00 28.17 96 PRO A N 1
ATOM 625 C CA . PRO A 1 97 ? 23.187 0.030 47.652 1.00 27.15 96 PRO A CA 1
ATOM 626 C C . PRO A 1 97 ? 22.535 0.810 48.804 1.00 28.16 96 PRO A C 1
ATOM 627 O O . PRO A 1 97 ? 22.680 2.035 48.875 1.00 25.79 96 PRO A O 1
ATOM 631 N N . ILE A 1 98 ? 21.769 0.111 49.644 1.00 26.19 97 ILE A N 1
ATOM 632 C CA . ILE A 1 98 ? 21.143 0.715 50.818 1.00 24.56 97 ILE A CA 1
ATOM 633 C C . ILE A 1 98 ? 22.000 0.292 52.007 1.00 24.01 97 ILE A C 1
ATOM 634 O O . ILE A 1 98 ? 22.202 -0.887 52.240 1.00 25.29 97 ILE A O 1
ATOM 639 N N . ILE A 1 99 ? 22.518 1.279 52.736 1.00 25.35 98 ILE A N 1
ATOM 640 C CA . ILE A 1 99 ? 23.417 1.070 53.871 1.00 25.00 98 ILE A CA 1
ATOM 641 C C . ILE A 1 99 ? 22.844 1.635 55.174 1.00 26.74 98 ILE A C 1
ATOM 642 O O . ILE A 1 99 ? 21.859 2.360 55.168 1.00 25.08 98 ILE A O 1
ATOM 647 N N . SER A 1 100 ? 23.434 1.230 56.291 1.00 26.20 99 SER A N 1
ATOM 648 C CA . SER A 1 100 ? 23.029 1.710 57.603 1.00 27.29 99 SER A CA 1
ATOM 649 C C . SER A 1 100 ? 23.678 3.066 57.873 1.00 24.60 99 SER A C 1
ATOM 650 O O . SER A 1 100 ? 24.651 3.444 57.224 1.00 26.44 99 SER A O 1
ATOM 653 N N . THR A 1 101 ? 23.157 3.802 58.836 1.00 23.63 100 THR A N 1
ATOM 654 C CA . THR A 1 101 ? 23.755 5.064 59.195 1.00 23.85 100 THR A CA 1
ATOM 655 C C 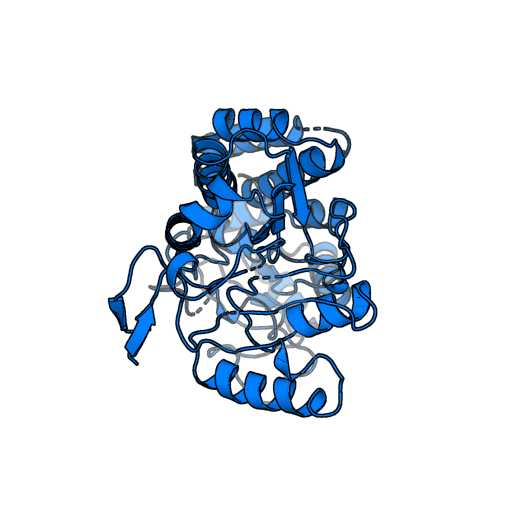. THR A 1 101 ? 25.165 4.854 59.734 1.00 24.77 100 THR A C 1
ATOM 656 O O . THR A 1 101 ? 26.038 5.696 59.485 1.00 26.96 100 THR A O 1
ATOM 660 N N . ASP A 1 102 ? 25.381 3.767 60.500 1.00 25.97 101 ASP A N 1
ATOM 661 C CA . ASP A 1 102 ? 26.724 3.432 60.990 1.00 27.43 101 ASP A CA 1
ATOM 662 C C . ASP A 1 102 ? 27.716 3.188 59.841 1.00 27.98 101 ASP A C 1
ATOM 663 O O . ASP A 1 102 ? 28.863 3.578 59.941 1.00 29.17 101 ASP A O 1
ATOM 668 N N . ARG A 1 103 ? 27.272 2.558 58.756 1.00 27.92 102 ARG A N 1
ATOM 669 C CA . ARG A 1 103 ? 28.138 2.333 57.603 1.00 28.63 102 ARG A CA 1
ATOM 670 C C . ARG A 1 103 ? 28.523 3.661 56.907 1.00 28.16 102 ARG A C 1
ATOM 671 O O . ARG A 1 103 ? 29.666 3.849 56.464 1.00 23.62 102 ARG A O 1
ATOM 679 N N . PHE A 1 104 ? 27.568 4.581 56.859 1.00 27.23 103 PHE A N 1
ATOM 680 C CA . PHE A 1 104 ? 27.757 5.894 56.294 1.00 29.08 103 PHE A CA 1
ATOM 681 C C . PHE A 1 104 ? 28.784 6.712 57.072 1.00 28.17 103 PHE A C 1
ATOM 682 O O . PHE A 1 104 ? 29.690 7.282 56.479 1.00 25.97 103 PHE A O 1
ATOM 690 N N . THR A 1 105 ? 28.640 6.794 58.389 1.00 31.53 104 THR A N 1
ATOM 691 C CA . THR A 1 105 ? 29.619 7.554 59.218 1.00 29.80 104 THR A CA 1
ATOM 692 C C . THR A 1 105 ? 31.020 6.956 59.052 1.00 31.32 104 THR A C 1
ATOM 693 O O . THR A 1 105 ? 31.996 7.698 58.989 1.00 30.49 104 THR A O 1
ATOM 697 N N . GLU A 1 106 ? 31.111 5.628 58.909 1.00 32.73 105 GLU A N 1
ATOM 698 C CA . GLU A 1 106 ? 32.396 4.954 58.672 1.00 32.83 105 GLU A CA 1
ATOM 699 C C . GLU A 1 106 ? 32.970 5.388 57.312 1.00 31.89 105 GLU A C 1
ATOM 700 O O . GLU A 1 106 ? 34.088 5.852 57.252 1.00 29.00 105 GLU A O 1
ATOM 702 N N . LEU A 1 107 ? 32.199 5.291 56.233 1.00 34.11 106 LEU A N 1
ATOM 703 C CA . LEU A 1 107 ? 32.675 5.764 54.917 1.00 34.68 106 LEU A CA 1
ATOM 704 C C . LEU A 1 107 ? 33.094 7.249 54.922 1.00 35.18 106 LEU A C 1
ATOM 705 O O . LEU A 1 107 ? 34.067 7.654 54.274 1.00 29.33 106 LEU A O 1
ATOM 710 N N . ALA A 1 108 ? 32.328 8.056 55.644 1.00 38.08 107 ALA A N 1
ATOM 711 C CA . ALA A 1 108 ? 32.577 9.481 55.719 1.00 39.92 107 ALA A CA 1
ATOM 712 C C . ALA A 1 108 ? 33.881 9.790 56.439 1.00 41.34 107 ALA A C 1
ATOM 713 O O . ALA A 1 108 ? 34.620 10.647 55.979 1.00 43.25 107 ALA A O 1
ATOM 715 N N . THR A 1 109 ? 34.175 9.089 57.540 1.00 44.43 108 THR A N 1
ATOM 716 C CA . THR A 1 109 ? 35.437 9.283 58.279 1.00 44.29 108 THR A CA 1
ATOM 717 C C . THR A 1 109 ? 36.670 9.009 57.437 1.00 43.96 108 THR A C 1
ATOM 718 O O . THR A 1 109 ? 37.756 9.472 57.793 1.00 44.01 108 THR A O 1
ATOM 722 N N . HIS A 1 110 ? 36.525 8.211 56.374 1.00 41.51 109 HIS A N 1
ATOM 723 C CA . HIS A 1 110 ? 37.641 7.868 55.506 1.00 42.25 109 HIS A CA 1
ATOM 724 C C . HIS A 1 110 ? 37.620 8.499 54.094 1.00 40.92 109 HIS A C 1
ATOM 725 O O . HIS A 1 110 ? 38.480 8.164 53.295 1.00 40.86 109 HIS A O 1
ATOM 732 N N . ASP A 1 111 ? 36.674 9.397 53.786 1.00 39.48 110 ASP A N 1
ATOM 733 C CA . ASP A 1 111 ? 36.604 10.049 52.463 1.00 40.69 110 ASP A CA 1
ATOM 734 C C . ASP A 1 111 ? 36.291 11.532 52.663 1.00 43.94 110 ASP A C 1
ATOM 735 O O . ASP A 1 111 ? 35.231 11.912 53.196 1.00 41.32 110 ASP A O 1
ATOM 740 N N . ARG A 1 112 ? 37.182 12.351 52.122 1.00 46.33 111 ARG A N 1
ATOM 741 C CA . ARG A 1 112 ? 37.247 13.801 52.405 1.00 48.53 111 ARG A CA 1
ATOM 742 C C . ARG A 1 112 ? 36.134 14.863 52.192 1.00 48.88 111 ARG A C 1
ATOM 743 O O . ARG A 1 112 ? 35.742 15.423 53.232 1.00 53.57 111 ARG A O 1
ATOM 751 N N . ASP A 1 113 ? 35.506 15.176 51.048 1.00 47.02 112 ASP A N 1
ATOM 752 C CA . ASP A 1 113 ? 35.446 14.609 49.664 1.00 44.39 112 ASP A CA 1
ATOM 753 C C . ASP A 1 113 ? 34.098 13.861 49.410 1.00 43.30 112 ASP A C 1
ATOM 754 O O . ASP A 1 113 ? 33.644 13.748 48.237 1.00 42.62 112 ASP A O 1
ATOM 759 N N A LEU A 1 114 ? 33.494 13.360 50.497 0.50 41.14 113 LEU A N 1
ATOM 760 N N B LEU A 1 114 ? 33.491 13.360 50.495 0.50 40.74 113 LEU A N 1
ATOM 761 C CA A LEU A 1 114 ? 32.195 12.677 50.466 0.50 39.97 113 LEU A CA 1
ATOM 762 C CA B LEU A 1 114 ? 32.191 12.676 50.458 0.50 40.00 113 LEU A CA 1
ATOM 763 C C A LEU A 1 114 ? 31.171 13.629 51.082 0.50 37.91 113 LEU A C 1
ATOM 764 C C B LEU A 1 114 ? 31.166 13.619 51.084 0.50 37.81 113 LEU A C 1
ATOM 765 O O A LEU A 1 114 ? 31.333 14.061 52.234 0.50 36.27 113 LEU A O 1
ATOM 766 O O B LEU A 1 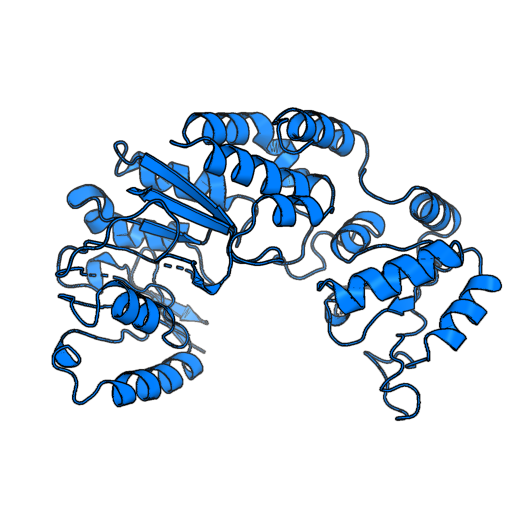114 ? 31.322 14.033 52.244 0.50 36.17 113 LEU A O 1
ATOM 775 N N . VAL A 1 115 ? 30.133 13.947 50.307 1.00 35.18 114 VAL A N 1
ATOM 776 C CA . VAL A 1 115 ? 29.061 14.840 50.739 1.00 33.21 114 VAL A CA 1
ATOM 777 C C . VAL A 1 115 ? 27.787 14.007 50.989 1.00 34.18 114 VAL A C 1
ATOM 778 O O . VAL A 1 115 ? 27.560 12.986 50.328 1.00 31.22 114 VAL A O 1
ATOM 782 N N . ALA A 1 116 ? 26.964 14.433 51.948 1.00 32.89 115 ALA A N 1
ATOM 783 C CA . ALA A 1 116 ? 25.696 13.769 52.200 1.00 31.49 115 ALA A CA 1
ATOM 784 C C . ALA A 1 116 ? 24.512 14.668 51.789 1.00 31.72 115 ALA A C 1
ATOM 785 O O . ALA A 1 116 ? 24.441 15.846 52.137 1.00 31.24 115 ALA A O 1
ATOM 787 N N . LEU A 1 117 ? 23.602 14.119 51.002 1.00 31.04 116 LEU A N 1
ATOM 788 C CA . LEU A 1 117 ? 22.365 14.830 50.667 1.00 31.07 116 LEU A CA 1
ATOM 789 C C . LEU A 1 117 ? 21.254 14.379 51.614 1.00 26.17 116 LEU A C 1
ATOM 790 O O . LEU A 1 117 ? 20.794 13.257 51.521 1.00 30.66 116 LEU A O 1
ATOM 795 N N . ASN A 1 118 ? 20.836 15.256 52.523 1.00 25.89 117 ASN A N 1
ATOM 796 C CA . ASN A 1 118 ? 19.724 14.974 53.422 1.00 28.45 117 ASN A CA 1
ATOM 797 C C . ASN A 1 118 ? 18.432 15.231 52.626 1.00 32.04 117 ASN A C 1
ATOM 798 O O . ASN A 1 118 ? 18.048 16.386 52.416 1.00 34.19 117 ASN A O 1
ATOM 803 N N . THR A 1 119 ? 17.761 14.142 52.217 1.00 33.79 118 THR A N 1
ATOM 804 C CA . THR A 1 119 ? 16.500 14.199 51.433 1.00 33.67 118 THR A CA 1
ATOM 805 C C . THR A 1 119 ? 15.219 14.366 52.288 1.00 36.92 118 THR A C 1
ATOM 806 O O . THR A 1 119 ? 14.118 14.596 51.745 1.00 37.15 118 THR A O 1
ATOM 810 N N . CYS A 1 120 ? 15.382 14.245 53.605 1.00 37.02 119 CYS A N 1
ATOM 811 C CA . CYS A 1 120 ? 14.293 14.366 54.562 1.00 37.43 119 CYS A CA 1
ATOM 812 C C . CYS A 1 120 ? 13.827 15.813 54.686 1.00 39.32 119 CYS A C 1
ATOM 813 O O . CYS A 1 120 ? 14.639 16.744 54.628 1.00 38.61 119 CYS A O 1
ATOM 816 N N . ARG A 1 121 ? 12.502 15.976 54.757 1.00 40.13 120 ARG A N 1
ATOM 817 C CA . ARG A 1 121 ? 11.848 17.279 54.801 1.00 41.32 120 ARG A CA 1
ATOM 818 C C . ARG A 1 121 ? 11.161 17.531 56.128 1.00 40.82 120 ARG A C 1
ATOM 819 O O . ARG A 1 121 ? 10.848 18.686 56.419 1.00 42.80 120 ARG A O 1
ATOM 827 N N . TYR A 1 122 ? 10.909 16.475 56.910 1.00 40.27 121 TYR A N 1
ATOM 828 C CA . TYR A 1 122 ? 10.217 16.603 58.178 1.00 42.49 121 TYR A CA 1
ATOM 829 C C . TYR A 1 122 ? 11.158 16.483 59.386 1.00 38.28 121 TYR A C 1
ATOM 830 O O . TYR A 1 122 ? 12.192 15.822 59.329 1.00 34.39 121 TYR A O 1
ATOM 839 N N . ASP A 1 123 ? 10.775 17.195 60.450 1.00 32.35 122 ASP A N 1
ATOM 840 C CA . ASP A 1 123 ? 11.629 17.439 61.600 1.00 31.53 122 ASP A CA 1
ATOM 841 C C . ASP A 1 123 ? 12.372 16.247 62.154 1.00 31.07 122 ASP A C 1
ATOM 842 O O . ASP A 1 123 ? 13.570 16.321 62.357 1.00 27.18 122 ASP A O 1
ATOM 847 N N . GLY A 1 124 ? 11.643 15.180 62.445 1.00 31.97 123 GLY A N 1
ATOM 848 C CA . GLY A 1 124 ? 12.246 14.004 63.054 1.00 32.36 123 GLY A CA 1
ATOM 849 C C . GLY A 1 124 ? 13.394 13.451 62.245 1.00 29.44 123 GLY A C 1
ATOM 850 O O . GLY A 1 124 ? 14.507 13.448 62.711 1.00 32.36 123 GLY A O 1
ATOM 851 N N . PRO A 1 125 ? 13.120 12.983 61.032 1.00 30.33 124 PRO A N 1
ATOM 852 C CA . PRO A 1 125 ? 14.166 12.423 60.174 1.00 30.56 124 PRO A CA 1
ATOM 853 C C . PRO A 1 125 ? 15.229 13.445 59.718 1.00 28.07 124 PRO A C 1
ATOM 854 O O . PRO A 1 125 ? 16.413 13.119 59.693 1.00 28.03 124 PRO A O 1
ATOM 858 N N . LYS A 1 126 ? 14.798 14.647 59.340 1.00 28.29 125 LYS A N 1
ATOM 859 C CA . LYS A 1 126 ? 15.735 15.703 58.907 1.00 27.99 125 LYS A CA 1
ATOM 860 C C . LYS A 1 126 ? 16.718 16.084 59.994 1.00 27.55 125 LYS A C 1
ATOM 861 O O . LYS A 1 126 ? 17.929 16.086 59.754 1.00 29.13 125 LYS A O 1
ATOM 867 N N . ARG A 1 127 ? 16.203 16.414 61.180 1.00 28.46 126 ARG A N 1
ATOM 868 C CA . ARG A 1 127 ? 17.053 16.792 62.325 1.00 31.41 126 ARG A CA 1
ATOM 869 C C . ARG A 1 127 ? 17.995 15.665 62.744 1.00 28.28 126 ARG A C 1
ATOM 870 O O . ARG A 1 127 ? 19.089 15.910 63.187 1.00 28.97 126 ARG A O 1
ATOM 878 N N . PHE A 1 128 ? 17.522 14.429 62.644 1.00 29.61 127 PHE A N 1
ATOM 879 C CA . PHE A 1 128 ? 18.347 13.282 62.947 1.00 30.90 127 PHE A CA 1
ATOM 880 C C . PHE A 1 128 ? 19.584 13.281 62.025 1.00 29.36 127 PHE A C 1
ATOM 881 O O . PHE A 1 128 ? 20.717 13.387 62.467 1.00 28.03 127 PHE A O 1
ATOM 889 N N . PHE A 1 129 ? 19.360 13.200 60.730 1.00 31.23 128 PHE A N 1
ATOM 890 C CA . PHE A 1 129 ? 20.478 13.189 59.784 1.00 31.36 128 PHE A CA 1
ATOM 891 C C . PHE A 1 129 ? 21.375 14.439 59.782 1.00 31.77 128 PHE A C 1
ATOM 892 O O . PHE A 1 129 ? 22.577 14.345 59.519 1.00 29.77 128 PHE A O 1
ATOM 900 N N . ASP A 1 130 ? 20.782 15.609 59.997 1.00 30.41 129 ASP A N 1
ATOM 901 C CA . ASP A 1 130 ? 21.554 16.833 60.088 1.00 27.68 129 ASP A CA 1
ATOM 902 C C . ASP A 1 130 ? 22.469 16.781 61.280 1.00 27.73 129 ASP A C 1
ATOM 903 O O . ASP A 1 130 ? 23.612 17.149 61.154 1.00 26.37 129 ASP A O 1
ATOM 908 N N . GLN A 1 131 ? 21.992 16.295 62.428 1.00 27.50 130 GLN A N 1
ATOM 909 C CA . GLN A 1 131 ? 22.870 16.195 63.573 1.00 26.95 130 GLN A CA 1
ATOM 910 C C . GLN A 1 131 ? 23.903 15.091 63.370 1.00 24.66 130 GLN A C 1
ATOM 911 O O . GLN A 1 131 ? 25.023 15.272 63.739 1.00 27.33 130 GLN A O 1
ATOM 917 N N . ILE A 1 132 ? 23.547 13.938 62.817 1.00 27.67 131 ILE A N 1
ATOM 918 C CA . ILE A 1 132 ? 24.562 12.915 62.533 1.00 28.94 131 ILE A CA 1
ATOM 919 C C . ILE A 1 132 ? 25.730 13.508 61.749 1.00 30.23 131 ILE A C 1
ATOM 920 O O . ILE A 1 132 ? 26.900 13.261 62.064 1.00 32.48 131 ILE A O 1
ATOM 925 N N . CYS A 1 133 ? 25.403 14.285 60.718 1.00 30.28 132 CYS A N 1
ATOM 926 C CA . CYS A 1 133 ? 26.411 14.910 59.882 1.00 28.24 132 CYS A CA 1
ATOM 927 C C . CYS A 1 133 ? 27.241 15.891 60.664 1.00 29.75 132 CYS A C 1
ATOM 928 O O . CYS A 1 133 ? 28.455 15.849 60.562 1.00 29.79 132 CYS A O 1
ATOM 931 N N . ARG A 1 134 ? 26.602 16.757 61.455 1.00 29.84 133 ARG A N 1
ATOM 932 C CA . ARG A 1 134 ? 27.338 17.758 62.259 1.00 29.05 133 ARG A CA 1
ATOM 933 C C . ARG A 1 134 ? 28.274 17.126 63.267 1.00 28.67 133 ARG A C 1
ATOM 934 O O . ARG A 1 134 ? 29.441 17.524 63.368 1.00 24.84 133 ARG A O 1
ATOM 942 N N . THR A 1 135 ? 27.769 16.130 63.990 1.00 29.72 134 THR A N 1
ATOM 943 C CA . THR A 1 135 ? 28.566 15.379 64.966 1.00 29.70 134 THR A CA 1
ATOM 944 C C . THR A 1 135 ? 29.858 14.863 64.329 1.00 28.30 134 THR A C 1
ATOM 945 O O . THR A 1 135 ? 30.926 14.970 64.908 1.00 26.13 134 THR A O 1
ATOM 949 N N . HIS A 1 136 ? 29.762 14.271 63.143 1.00 28.40 135 HIS A N 1
ATOM 950 C CA . HIS A 1 136 ? 30.952 13.749 62.499 1.00 29.34 135 HIS A CA 1
ATOM 951 C C . HIS A 1 136 ? 31.632 14.693 61.515 1.00 29.33 135 HIS A C 1
ATOM 952 O O . HIS A 1 136 ? 32.543 14.277 60.836 1.00 34.13 135 HIS A O 1
ATOM 959 N N . GLY A 1 137 ? 31.225 15.948 61.448 1.00 29.03 136 GLY A N 1
ATOM 960 C CA . GLY A 1 137 ? 31.842 16.898 60.529 1.00 31.81 136 GLY A CA 1
ATOM 961 C C . GLY A 1 137 ? 31.748 16.503 59.053 1.00 31.85 136 GLY A C 1
ATOM 962 O O . GLY A 1 137 ? 32.683 16.739 58.278 1.00 32.13 136 GLY A O 1
ATOM 963 N N . ILE A 1 138 ? 30.605 15.941 58.662 1.00 31.41 137 ILE A N 1
ATOM 964 C CA . ILE A 1 138 ? 30.388 15.463 57.301 1.00 30.77 137 ILE A CA 1
ATOM 965 C C . ILE A 1 138 ? 29.695 16.552 56.511 1.00 30.74 137 ILE A C 1
ATOM 966 O O . ILE A 1 138 ? 28.602 16.939 56.879 1.00 30.44 137 ILE A O 1
ATOM 971 N N . PRO A 1 139 ? 30.312 17.022 55.401 1.00 32.42 138 PRO A N 1
ATOM 972 C CA . PRO A 1 139 ? 29.665 18.060 54.572 1.00 31.72 138 PRO A CA 1
ATOM 973 C C . PRO A 1 139 ? 28.301 17.570 54.074 1.00 30.63 138 PRO A C 1
ATOM 974 O O . PRO A 1 139 ? 28.185 16.432 53.576 1.00 30.65 138 PRO A O 1
ATOM 978 N N . HIS A 1 140 ? 27.269 18.385 54.300 1.00 31.36 139 HIS A N 1
ATOM 979 C CA . HIS A 1 140 ? 25.900 18.000 53.977 1.00 29.94 139 HIS A CA 1
ATOM 980 C C . HIS A 1 140 ? 25.067 19.131 53.392 1.00 30.54 139 HIS A C 1
ATOM 981 O O . HIS A 1 140 ? 25.358 20.310 53.625 1.00 30.77 139 HIS A O 1
ATOM 988 N N . LEU A 1 141 ? 24.023 18.728 52.655 1.00 32.08 140 LEU A N 1
ATOM 989 C CA . LEU A 1 141 ? 23.134 19.618 51.914 1.00 33.19 140 LEU A CA 1
ATOM 990 C C . LEU A 1 141 ? 21.723 19.112 51.920 1.00 27.85 140 LEU A C 1
ATOM 991 O O . LEU A 1 141 ? 21.509 17.923 51.919 1.00 29.89 140 LEU A O 1
ATOM 996 N N . ASN A 1 142 ? 20.772 20.027 51.863 1.00 28.47 141 ASN A N 1
ATOM 997 C CA . ASN A 1 142 ? 19.369 19.666 51.643 1.00 32.76 141 ASN A CA 1
ATOM 998 C C . ASN A 1 142 ? 19.157 19.677 50.097 1.00 32.53 141 ASN A C 1
ATOM 999 O O . ASN A 1 142 ? 20.088 20.056 49.325 1.00 29.21 141 ASN A O 1
ATOM 1004 N N . PHE A 1 143 ? 17.978 19.270 49.648 1.00 30.32 142 PHE A N 1
ATOM 1005 C CA . PHE A 1 143 ? 17.724 19.153 48.223 1.00 30.48 142 PHE A CA 1
ATOM 1006 C C . PHE A 1 143 ? 17.874 20.464 47.418 1.00 31.45 142 PHE A C 1
ATOM 1007 O O . PHE A 1 143 ? 18.494 20.466 46.354 1.00 29.40 142 PHE A O 1
ATOM 1015 N N . GLU A 1 144 ? 17.372 21.570 47.943 1.00 30.69 143 GLU A N 1
ATOM 1016 C CA . GLU A 1 144 ? 17.461 22.843 47.217 1.00 35.15 143 GLU A CA 1
ATOM 1017 C C . GLU A 1 144 ? 18.906 23.257 47.083 1.00 32.73 143 GLU A C 1
ATOM 1018 O O . GLU A 1 144 ? 19.296 23.778 46.032 1.00 30.78 143 GLU A O 1
ATOM 1024 N N . GLN A 1 145 ? 19.685 23.030 48.156 1.00 32.54 144 GLN A N 1
ATOM 1025 C CA . GLN A 1 145 ? 21.134 23.279 48.155 1.00 31.38 144 GLN A CA 1
ATOM 1026 C C . GLN A 1 145 ? 21.848 22.376 47.161 1.00 30.63 144 GLN A C 1
ATOM 1027 O O . GLN A 1 145 ? 22.756 22.827 46.460 1.00 29.58 144 GLN A O 1
ATOM 1033 N N . ALA A 1 146 ? 21.444 21.105 47.095 1.00 26.17 145 ALA A N 1
ATOM 1034 C CA . ALA A 1 146 ? 22.008 20.189 46.105 1.00 27.68 145 ALA A CA 1
ATOM 1035 C C . ALA A 1 146 ? 21.782 20.723 44.676 1.00 29.17 145 ALA A C 1
ATOM 1036 O O . ALA A 1 146 ? 22.714 20.752 43.866 1.00 28.60 145 ALA A O 1
ATOM 1038 N N . VAL A 1 147 ? 20.535 21.111 44.367 1.00 28.86 146 VAL A N 1
ATOM 1039 C CA . VAL A 1 147 ? 20.187 21.633 43.030 1.00 29.05 146 VAL A CA 1
ATOM 1040 C C . VAL A 1 147 ? 21.092 22.814 42.643 1.00 28.74 146 VAL A C 1
ATOM 1041 O O . VAL A 1 147 ? 21.607 22.856 41.544 1.00 27.10 146 VAL A O 1
ATOM 1045 N N . ARG A 1 148 ? 21.327 23.730 43.581 1.00 30.28 147 ARG A N 1
ATOM 1046 C CA . ARG A 1 148 ? 22.148 24.887 43.331 1.00 29.80 147 ARG A CA 1
ATOM 1047 C C . ARG A 1 148 ? 23.633 24.579 43.280 1.00 29.72 147 ARG A C 1
ATOM 1048 O O . ARG A 1 148 ? 24.335 25.097 42.422 1.00 31.31 147 ARG A O 1
ATOM 1056 N N . ALA A 1 149 ? 24.112 23.730 44.190 1.00 28.86 148 ALA A N 1
ATOM 1057 C CA . ALA A 1 149 ? 25.547 23.441 44.304 1.00 27.65 148 ALA A CA 1
ATOM 1058 C C . ALA A 1 149 ? 26.116 22.646 43.149 1.00 30.43 148 ALA A C 1
ATOM 1059 O O . ALA A 1 149 ? 27.279 22.781 42.831 1.00 29.49 148 ALA A O 1
ATOM 1061 N N . PHE A 1 150 ? 25.283 21.802 42.549 1.00 33.43 149 PHE A N 1
ATOM 1062 C CA . PHE A 1 150 ? 25.668 20.961 41.426 1.00 33.63 149 PHE A CA 1
ATOM 1063 C C . PHE A 1 150 ? 25.190 21.471 40.080 1.00 31.32 149 PHE A C 1
ATOM 1064 O O . PHE A 1 150 ? 25.369 20.786 39.104 1.00 31.42 149 PHE A O 1
ATOM 1072 N N . GLY A 1 151 ? 24.614 22.673 40.040 1.00 31.18 150 GLY A N 1
ATOM 1073 C CA . GLY A 1 151 ? 24.142 23.313 38.818 1.00 31.36 150 GLY A CA 1
ATOM 1074 C C . GLY A 1 151 ? 23.089 22.509 38.076 1.00 33.04 150 GLY A C 1
ATOM 1075 O O . GLY A 1 151 ? 23.205 22.297 36.864 1.00 33.61 150 GLY A O 1
ATOM 1076 N N . LEU A 1 152 ? 22.072 22.036 38.793 1.00 34.35 151 LEU A N 1
ATOM 1077 C CA . LEU A 1 152 ? 21.026 21.197 38.191 1.00 34.21 151 LEU A CA 1
ATOM 1078 C C . LEU A 1 152 ? 19.769 21.972 37.795 1.00 34.57 151 LEU A C 1
ATOM 1079 O O . LEU A 1 152 ? 18.749 21.377 37.473 1.00 37.53 151 LEU A O 1
ATOM 1084 N N . GLN A 1 153 ? 19.834 23.296 37.813 1.00 36.38 152 GLN A N 1
ATOM 1085 C CA . GLN A 1 153 ? 18.704 24.118 37.406 1.00 37.23 152 GLN A CA 1
ATOM 1086 C C . GLN A 1 153 ? 18.302 23.746 35.968 1.00 39.56 152 GLN A C 1
ATOM 1087 O O . GLN A 1 153 ? 19.172 23.642 35.081 1.00 41.58 152 GLN A O 1
ATOM 1093 N N . GLY A 1 154 ? 17.008 23.504 35.751 1.00 39.06 153 GLY A N 1
ATOM 1094 C CA . GLY A 1 154 ? 16.486 23.064 34.458 1.00 40.08 153 GLY A CA 1
ATOM 1095 C C . GLY A 1 154 ? 16.486 21.558 34.194 1.00 42.38 153 GLY A C 1
ATOM 1096 O O . GLY A 1 154 ? 15.802 21.084 33.280 1.00 44.69 153 GLY A O 1
ATOM 1097 N N . ASN A 1 155 ? 17.250 20.792 34.971 1.00 42.53 154 ASN A N 1
ATOM 1098 C CA . ASN A 1 155 ? 17.327 19.326 34.811 1.00 44.06 154 ASN A CA 1
ATOM 1099 C C . ASN A 1 155 ? 16.569 18.542 35.877 1.00 43.45 154 ASN A C 1
ATOM 1100 O O . ASN A 1 155 ? 16.632 17.306 35.913 1.00 42.91 154 ASN A O 1
ATOM 1105 N N . VAL A 1 156 ? 15.854 19.277 36.735 1.00 42.34 155 VAL A N 1
ATOM 1106 C CA . VAL A 1 156 ? 14.966 18.684 37.733 1.00 41.61 155 VAL A CA 1
ATOM 1107 C C . VAL A 1 156 ? 13.564 19.187 37.458 1.00 40.65 155 VAL A C 1
ATOM 1108 O O . VAL A 1 156 ? 13.399 20.173 36.765 1.00 38.24 155 VAL A O 1
ATOM 1112 N N . ASP A 1 157 ? 12.574 18.492 38.010 1.00 42.24 156 ASP A N 1
ATOM 1113 C CA . ASP A 1 157 ? 11.173 18.895 37.923 1.00 44.05 156 ASP A CA 1
ATOM 1114 C C . ASP A 1 157 ? 11.108 20.378 38.333 1.00 42.28 156 ASP A C 1
ATOM 1115 O O . ASP A 1 157 ? 11.760 20.791 39.296 1.00 39.32 156 ASP A O 1
ATOM 1120 N N . TYR A 1 158 ? 10.369 21.183 37.574 1.00 43.25 157 TYR A N 1
ATOM 1121 C CA . TYR A 1 158 ? 10.247 22.616 37.856 1.00 44.76 157 TYR A CA 1
ATOM 1122 C C . TYR A 1 158 ? 9.728 22.924 39.262 1.00 41.25 157 TYR A C 1
ATOM 1123 O O . TYR A 1 158 ? 10.118 23.918 39.862 1.00 41.44 157 TYR A O 1
ATOM 1132 N N . ARG A 1 159 ? 8.884 22.057 39.807 1.00 40.84 158 ARG A N 1
ATOM 1133 C CA . ARG A 1 159 ? 8.340 22.250 41.158 1.00 40.67 158 ARG A CA 1
ATOM 1134 C C . ARG A 1 159 ? 9.377 22.182 42.318 1.00 39.63 158 ARG A C 1
ATOM 1135 O O . ARG A 1 159 ? 9.106 22.668 43.426 1.00 38.15 158 ARG A O 1
ATOM 1138 N N . VAL A 1 160 ? 10.529 21.545 42.072 1.00 37.31 159 VAL A N 1
ATOM 1139 C CA . VAL A 1 160 ? 11.600 21.425 43.061 1.00 37.98 159 VAL A CA 1
ATOM 1140 C C . VAL A 1 160 ? 12.887 22.149 42.602 1.00 35.86 159 VAL A C 1
ATOM 1141 O O . VAL A 1 160 ? 13.958 21.963 43.201 1.00 35.31 159 VAL A O 1
ATOM 1145 N N . ASP A 1 161 ? 12.749 23.041 41.611 1.00 35.64 160 ASP A N 1
ATOM 1146 C CA . ASP A 1 161 ? 13.886 23.753 41.036 1.00 35.47 160 ASP A CA 1
ATOM 1147 C C . ASP A 1 161 ? 14.239 25.013 41.833 1.00 36.51 160 ASP A C 1
ATOM 1148 O O . ASP A 1 161 ? 13.478 25.472 42.693 1.00 36.32 160 ASP A O 1
ATOM 1153 N N . ASP A 1 162 ? 15.415 25.545 41.523 1.00 34.07 161 ASP A N 1
ATOM 1154 C CA . ASP A 1 162 ? 15.982 26.713 42.152 1.00 31.57 161 ASP A CA 1
ATOM 1155 C C . ASP A 1 162 ? 15.454 27.947 41.492 1.00 31.72 161 ASP A C 1
ATOM 1156 O O . ASP A 1 162 ? 15.861 28.259 40.379 1.00 31.94 161 ASP A O 1
ATOM 1161 N N . TRP A 1 163 ? 14.609 28.693 42.218 1.00 29.96 162 TRP A N 1
ATOM 1162 C CA . TRP A 1 163 ? 13.988 29.893 41.682 1.00 30.85 162 TRP A CA 1
ATOM 1163 C C . TRP A 1 163 ? 14.728 31.147 42.076 1.00 31.64 162 TRP A C 1
ATOM 1164 O O . TRP A 1 163 ? 14.227 32.242 41.832 1.00 33.76 162 TRP A O 1
ATOM 1175 N N . GLY A 1 164 ? 15.936 30.984 42.637 1.00 28.19 163 GLY A N 1
ATOM 1176 C CA . GLY A 1 164 ? 16.747 32.100 43.118 1.00 28.84 163 GLY A CA 1
ATOM 1177 C C . GLY A 1 164 ? 16.966 33.228 42.135 1.00 28.49 163 GLY A C 1
ATOM 1178 O O . GLY A 1 164 ? 16.635 34.380 42.435 1.00 28.93 163 GLY A O 1
ATOM 1179 N N . ALA A 1 165 ? 17.538 32.888 40.984 1.00 28.73 164 ALA A N 1
ATOM 1180 C CA . ALA A 1 165 ? 17.868 33.844 39.910 1.00 28.64 164 ALA A CA 1
ATOM 1181 C C . ALA A 1 165 ? 16.665 34.631 39.384 1.00 26.82 164 ALA A C 1
ATOM 1182 O O . ALA A 1 165 ? 16.792 35.795 39.079 1.00 25.08 164 ALA A O 1
ATOM 1184 N N . ASP A 1 166 ? 15.527 33.955 39.250 1.00 27.43 165 ASP A N 1
ATOM 1185 C CA . ASP A 1 166 ? 14.250 34.577 38.843 1.00 29.95 165 ASP A CA 1
ATOM 1186 C C . ASP A 1 166 ? 13.854 35.661 39.816 1.00 29.88 165 ASP A C 1
ATOM 1187 O O . ASP A 1 166 ? 13.393 36.733 39.415 1.00 27.81 165 ASP A O 1
ATOM 1192 N N . ILE A 1 167 ? 14.014 35.364 41.102 1.00 31.63 166 ILE A N 1
ATOM 1193 C CA . ILE A 1 167 ? 13.677 36.351 42.149 1.00 32.54 166 ILE A CA 1
ATOM 1194 C C . ILE A 1 167 ? 14.595 37.554 42.093 1.00 30.09 166 ILE A C 1
ATOM 1195 O O . ILE A 1 167 ? 14.123 38.689 42.220 1.00 32.42 166 ILE A O 1
ATOM 1200 N N . VAL A 1 168 ? 15.881 37.306 41.858 1.00 28.96 167 VAL A N 1
ATOM 1201 C CA . VAL A 1 168 ? 16.883 38.367 41.776 1.00 28.12 167 VAL A CA 1
ATOM 1202 C C . VAL A 1 168 ? 16.597 39.322 40.608 1.00 28.86 167 VAL A C 1
ATOM 1203 O O . VAL A 1 168 ? 16.947 40.489 40.687 1.00 30.98 167 VAL A O 1
ATOM 1207 N N . ARG A 1 169 ? 15.969 38.827 39.538 1.00 30.63 168 ARG A N 1
ATOM 1208 C CA . ARG A 1 169 ? 15.610 39.649 38.364 1.00 32.86 168 ARG A CA 1
ATOM 1209 C C . ARG A 1 169 ? 14.380 40.516 38.550 1.00 32.63 168 ARG A C 1
ATOM 1210 O O . ARG A 1 169 ? 14.163 41.428 37.753 1.00 31.18 168 ARG A O 1
ATOM 1218 N N . ASN A 1 170 ? 13.591 40.236 39.592 1.00 32.63 169 ASN A N 1
ATOM 1219 C CA . ASN A 1 170 ? 12.334 40.904 39.836 1.00 29.65 169 ASN A CA 1
ATOM 1220 C C . ASN A 1 170 ? 12.198 41.566 41.205 1.00 30.17 169 ASN A C 1
ATOM 1221 O O . ASN A 1 170 ? 11.079 41.703 41.723 1.00 31.06 169 ASN A O 1
ATOM 1226 N N . ILE A 1 171 ? 13.314 42.029 41.770 1.00 30.35 170 ILE A N 1
ATOM 1227 C CA . ILE A 1 171 ? 13.294 42.655 43.097 1.00 31.04 170 ILE A CA 1
ATOM 1228 C C . ILE A 1 171 ? 12.285 43.822 43.234 1.00 30.39 170 ILE A C 1
ATOM 1229 O O . ILE A 1 171 ? 11.437 43.761 44.107 1.00 29.97 170 ILE A O 1
ATOM 1234 N N . PRO A 1 172 ? 12.387 44.881 42.419 1.00 32.41 171 PRO A N 1
ATOM 1235 C CA . PRO A 1 172 ? 11.391 45.948 42.619 1.00 31.02 171 PRO A CA 1
ATOM 1236 C C . PRO A 1 172 ? 9.943 45.526 42.513 1.00 29.42 171 PRO A C 1
ATOM 1237 O O . PRO A 1 172 ? 9.111 46.009 43.303 1.00 29.73 171 PRO A O 1
ATOM 1241 N N . ALA A 1 173 ? 9.622 44.629 41.586 1.00 28.74 172 ALA A N 1
ATOM 1242 C CA . ALA A 1 173 ? 8.245 44.156 41.453 1.00 28.35 172 ALA A CA 1
ATOM 1243 C C . ALA A 1 173 ? 7.784 43.419 42.734 1.00 27.71 172 ALA A C 1
ATOM 1244 O O . ALA A 1 173 ? 6.633 43.551 43.171 1.00 27.62 172 ALA A O 1
ATOM 1246 N N . PHE A 1 174 ? 8.674 42.630 43.333 1.00 25.93 173 PHE A N 1
ATOM 1247 C CA . PHE A 1 174 ? 8.338 42.021 44.624 1.00 24.84 173 PHE A CA 1
ATOM 1248 C C . PHE A 1 174 ? 8.181 43.049 45.757 1.00 27.17 173 PHE A C 1
ATOM 1249 O O . PHE A 1 174 ? 7.334 42.878 46.621 1.00 28.72 173 PHE A O 1
ATOM 1257 N N . GLN A 1 175 ? 8.996 44.099 45.770 1.00 29.35 174 GLN A N 1
ATOM 1258 C CA . GLN A 1 175 ? 8.851 45.161 46.765 1.00 34.03 174 GLN A CA 1
ATOM 1259 C C . GLN A 1 175 ? 7.516 45.886 46.586 1.00 31.76 174 GLN A C 1
ATOM 1260 O O . GLN A 1 175 ? 6.874 46.275 47.566 1.00 33.13 174 GLN A O 1
ATOM 1266 N N . THR A 1 176 ? 7.123 46.074 45.325 1.00 31.83 175 THR A N 1
ATOM 1267 C CA . THR A 1 176 ? 5.824 46.653 44.981 1.00 31.66 175 THR A CA 1
ATOM 1268 C C . THR A 1 176 ? 4.670 45.743 45.446 1.00 30.59 175 THR A C 1
ATOM 1269 O O . THR A 1 176 ? 3.697 46.239 45.983 1.00 32.47 175 THR A O 1
ATOM 1273 N N . LEU A 1 177 ? 4.772 44.430 45.242 1.00 29.38 176 LEU A N 1
ATOM 1274 C CA . LEU A 1 177 ? 3.772 43.512 45.792 1.00 28.85 176 LEU A CA 1
ATOM 1275 C C . LEU A 1 177 ? 3.688 43.644 47.329 1.00 29.85 176 LEU A C 1
ATOM 1276 O O . LEU A 1 177 ? 2.602 43.736 47.880 1.00 25.80 176 LEU A O 1
ATOM 1281 N N . ALA A 1 178 ? 4.834 43.648 48.014 1.00 28.20 177 ALA A N 1
ATOM 1282 C CA . ALA A 1 178 ? 4.862 43.780 49.477 1.00 28.48 177 ALA A CA 1
ATOM 1283 C C . ALA A 1 178 ? 4.044 44.993 49.975 1.00 29.50 177 ALA A C 1
ATOM 1284 O O . ALA A 1 178 ? 3.289 44.905 50.960 1.00 27.44 177 ALA A O 1
ATOM 1286 N N . GLN A 1 179 ? 4.220 46.129 49.288 1.00 30.80 178 GLN A N 1
ATOM 1287 C CA . GLN A 1 179 ? 3.523 47.377 49.606 1.00 34.05 178 GLN A CA 1
ATOM 1288 C C . GLN A 1 179 ? 2.013 47.285 49.350 1.00 31.06 178 GLN A C 1
ATOM 1289 O O . GLN A 1 179 ? 1.247 47.998 49.966 1.00 33.20 178 GLN A O 1
ATOM 1295 N N . ARG A 1 180 ? 1.589 46.411 48.446 1.00 34.02 179 ARG A N 1
ATOM 1296 C CA . ARG A 1 180 ? 0.168 46.265 48.087 1.00 34.54 179 ARG A CA 1
ATOM 1297 C C . ARG A 1 180 ? -0.629 45.325 49.028 1.00 34.48 179 ARG A C 1
ATOM 1298 O O . ARG A 1 180 ? -1.857 45.358 49.057 1.00 33.70 179 ARG A O 1
ATOM 1306 N N . LEU A 1 181 ? 0.077 44.471 49.758 1.00 29.71 180 LEU A N 1
ATOM 1307 C CA . LEU A 1 181 ? -0.552 43.522 50.655 1.00 29.06 180 LEU A CA 1
ATOM 1308 C C . LEU A 1 181 ? -1.191 44.280 51.823 1.00 29.60 180 LEU A C 1
ATOM 1309 O O . LEU A 1 181 ? -0.602 45.235 52.368 1.00 27.30 180 LEU A O 1
ATOM 1314 N N . ALA A 1 182 ? -2.405 43.863 52.201 1.00 32.04 181 ALA A N 1
ATOM 1315 C CA . ALA A 1 182 ? -3.192 44.595 53.220 1.00 32.70 181 ALA A CA 1
ATOM 1316 C C . ALA A 1 182 ? -2.754 44.449 54.694 1.00 33.02 181 ALA A C 1
ATOM 1317 O O . ALA A 1 182 ? -3.064 45.303 55.520 1.00 34.23 181 ALA A O 1
ATOM 1319 N N . ASP A 1 183 ? -2.036 43.388 55.021 1.00 31.34 182 ASP A N 1
ATOM 1320 C CA . ASP A 1 183 ? -1.692 43.110 56.409 1.00 29.99 182 ASP A CA 1
ATOM 1321 C C . ASP A 1 183 ? -0.210 42.730 56.548 1.00 30.44 182 ASP A C 1
ATOM 1322 O O . ASP A 1 183 ? 0.421 42.235 55.603 1.00 32.71 182 ASP A O 1
ATOM 1327 N N . ASP A 1 184 ? 0.348 43.015 57.719 1.00 28.89 183 ASP A N 1
ATOM 1328 C CA . ASP A 1 184 ? 1.737 42.752 58.007 1.00 27.56 183 ASP A CA 1
ATOM 1329 C C . ASP A 1 184 ? 2.126 41.290 57.913 1.00 27.17 183 ASP A C 1
ATOM 1330 O O . ASP A 1 184 ? 3.231 40.970 57.483 1.00 29.39 183 ASP A O 1
ATOM 1335 N N . TYR A 1 185 ? 1.253 40.384 58.321 1.00 27.46 184 TYR A N 1
ATOM 1336 C CA . TYR A 1 185 ? 1.578 38.958 58.270 1.00 27.89 184 TYR A CA 1
ATOM 1337 C C . TYR A 1 185 ? 1.736 38.409 56.811 1.00 25.17 184 TYR A C 1
ATOM 1338 O O . TYR A 1 185 ? 2.540 37.513 56.521 1.00 25.16 184 TYR A O 1
ATOM 1347 N N . SER A 1 186 ? 0.968 38.976 55.893 1.00 28.56 185 SER A N 1
ATOM 1348 C CA . SER A 1 186 ? 1.099 38.678 54.488 1.00 26.27 185 SER A CA 1
ATOM 1349 C C . SER A 1 186 ? 2.448 39.148 53.989 1.00 26.64 185 SER A C 1
ATOM 1350 O O . SER A 1 186 ? 3.106 38.456 53.206 1.00 30.72 185 SER A O 1
ATOM 1353 N N . VAL A 1 187 ? 2.864 40.337 54.420 1.00 26.85 186 VAL A N 1
ATOM 1354 C CA . VAL A 1 187 ? 4.172 40.869 54.036 1.00 27.15 186 VAL A CA 1
ATOM 1355 C C . VAL A 1 187 ? 5.253 39.945 54.609 1.00 26.49 186 VAL A C 1
ATOM 1356 O O . VAL A 1 187 ? 6.160 39.508 53.907 1.00 25.88 186 VAL A O 1
ATOM 1360 N N . GLN A 1 188 ? 5.160 39.608 55.878 1.00 28.09 187 GLN A N 1
ATOM 1361 C CA . GLN A 1 188 ? 6.163 38.701 56.438 1.00 28.54 187 GLN A CA 1
ATOM 1362 C C . GLN A 1 188 ? 6.189 37.371 55.649 1.00 29.42 187 GLN A C 1
ATOM 1363 O O . GLN A 1 188 ? 7.260 36.818 55.333 1.00 29.64 187 GLN A O 1
ATOM 1369 N N . THR A 1 189 ? 5.009 36.863 55.322 1.00 29.24 188 THR A N 1
ATOM 1370 C CA . THR A 1 189 ? 4.904 35.626 54.558 1.00 26.54 188 THR A CA 1
ATOM 1371 C C . THR A 1 189 ? 5.567 35.780 53.198 1.00 27.72 188 THR A C 1
ATOM 1372 O O . THR A 1 189 ? 6.350 34.901 52.792 1.00 26.64 188 THR A O 1
ATOM 1376 N N . LEU A 1 190 ? 5.271 36.878 52.487 1.00 28.09 189 LEU A N 1
ATOM 1377 C CA . LEU A 1 190 ? 5.887 37.091 51.180 1.00 27.36 189 LEU A CA 1
ATOM 1378 C C . LEU A 1 190 ? 7.394 37.011 51.270 1.00 27.82 189 LEU A C 1
ATOM 1379 O O . LEU A 1 190 ? 8.031 36.271 50.536 1.00 24.31 189 LEU A O 1
ATOM 1384 N N . TYR A 1 191 ? 7.973 37.823 52.164 1.00 28.91 190 TYR A N 1
ATOM 1385 C CA . TYR A 1 191 ? 9.417 37.858 52.320 1.00 24.38 190 TYR A CA 1
ATOM 1386 C C . TYR A 1 191 ? 10.026 36.531 52.763 1.00 26.56 190 TYR A C 1
ATOM 1387 O O . TYR A 1 191 ? 11.092 36.162 52.281 1.00 27.97 190 TYR A O 1
ATOM 1396 N N . ALA A 1 192 ? 9.305 35.772 53.591 1.00 26.90 191 ALA A N 1
ATOM 1397 C CA . ALA A 1 192 ? 9.754 34.444 54.045 1.00 29.27 191 ALA A CA 1
ATOM 1398 C C . ALA A 1 192 ? 9.846 33.463 52.848 1.00 27.46 191 ALA A C 1
ATOM 1399 O O . ALA A 1 192 ? 10.829 32.741 52.678 1.00 26.09 191 ALA A O 1
ATOM 1401 N N . VAL A 1 193 ? 8.843 33.480 51.975 1.00 30.54 192 VAL A N 1
ATOM 1402 C CA . VAL A 1 193 ? 8.872 32.602 50.788 1.00 31.33 192 VAL A CA 1
ATOM 1403 C C . VAL A 1 193 ? 10.011 32.948 49.814 1.00 31.27 192 VAL A C 1
ATOM 1404 O O . VAL A 1 193 ? 10.676 32.074 49.287 1.00 33.96 192 VAL A O 1
ATOM 1408 N N . LEU A 1 194 ? 10.192 34.235 49.557 1.00 31.01 193 LEU A N 1
ATOM 1409 C CA . LEU A 1 194 ? 11.247 34.707 48.682 1.00 29.90 193 LEU A CA 1
ATOM 1410 C C . LEU A 1 194 ? 12.608 34.438 49.315 1.00 28.64 193 LEU A C 1
ATOM 1411 O O . LEU A 1 194 ? 13.544 34.091 48.613 1.00 34.44 193 LEU A O 1
ATOM 1416 N N . ASN A 1 195 ? 12.724 34.588 50.625 1.00 26.29 194 ASN A N 1
ATOM 1417 C CA . ASN A 1 195 ? 13.973 34.258 51.303 1.00 27.01 194 ASN A CA 1
ATOM 1418 C C . ASN A 1 195 ? 14.269 32.763 51.211 1.00 27.45 194 ASN A C 1
ATOM 1419 O O . ASN A 1 195 ? 15.415 32.402 50.992 1.00 27.56 194 ASN A O 1
ATOM 1424 N N . PHE A 1 196 ? 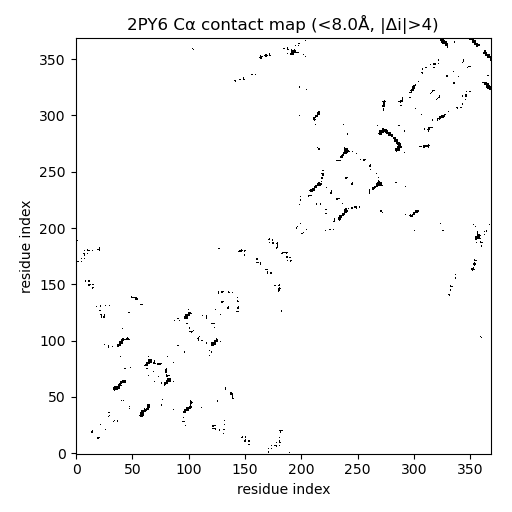13.263 31.891 51.341 1.00 28.07 195 PHE A N 1
ATOM 1425 C CA . PHE A 1 196 ? 13.529 30.460 51.131 1.00 28.39 195 PHE A CA 1
ATOM 1426 C C . PHE A 1 196 ? 14.198 30.152 49.758 1.00 27.76 195 PHE A C 1
ATOM 1427 O O . PHE A 1 196 ? 15.209 29.449 49.684 1.00 27.54 195 PHE A O 1
ATOM 1435 N N . HIS A 1 197 ? 13.609 30.678 48.689 1.00 27.90 196 HIS A N 1
ATOM 1436 C CA . HIS A 1 197 ? 14.130 30.525 47.338 1.00 28.91 196 HIS A CA 1
ATOM 1437 C C . HIS A 1 197 ? 15.514 31.170 47.167 1.00 29.47 196 HIS A C 1
ATOM 1438 O O . HIS A 1 197 ? 16.365 30.613 46.509 1.00 26.37 196 HIS A O 1
ATOM 1445 N N . LEU A 1 198 ? 15.753 32.337 47.763 1.00 28.19 197 LEU A N 1
ATOM 1446 C CA . LEU A 1 198 ? 17.067 32.968 47.628 1.00 25.89 197 LEU A CA 1
ATOM 1447 C C . LEU A 1 198 ? 18.181 32.220 48.386 1.00 26.76 197 LEU A C 1
ATOM 1448 O O . LEU A 1 198 ? 19.301 32.169 47.928 1.00 21.97 197 LEU A O 1
ATOM 1453 N N . THR A 1 199 ? 17.844 31.651 49.538 1.00 25.91 198 THR A N 1
ATOM 1454 C CA . THR A 1 199 ? 18.819 31.036 50.429 1.00 27.89 198 THR A CA 1
ATOM 1455 C C . THR A 1 199 ? 18.853 29.528 50.514 1.00 27.31 198 THR A C 1
ATOM 1456 O O . THR A 1 199 ? 19.843 28.995 51.019 1.00 26.55 198 THR A O 1
ATOM 1460 N N . CYS A 1 200 ? 17.789 28.865 50.053 1.00 27.43 199 CYS A N 1
ATOM 1461 C CA . CYS A 1 200 ? 17.606 27.396 50.156 1.00 29.08 199 CYS A CA 1
ATOM 1462 C C . CYS A 1 200 ? 17.386 26.959 51.611 1.00 29.12 199 CYS A C 1
ATOM 1463 O O . CYS A 1 200 ? 17.595 25.814 51.922 1.00 31.05 199 CYS A O 1
ATOM 1466 N N . GLU A 1 201 ? 16.953 27.873 52.481 1.00 29.23 200 GLU A N 1
ATOM 1467 C CA . GLU A 1 201 ? 16.777 27.609 53.897 1.00 29.21 200 GLU A CA 1
ATOM 1468 C C . GLU A 1 201 ? 15.304 27.439 54.253 1.00 28.61 200 GLU A C 1
ATOM 1469 O O . GLU A 1 201 ? 14.577 28.421 54.367 1.00 31.04 200 GLU A O 1
ATOM 1475 N N . PRO A 1 202 ? 14.852 26.191 54.442 1.00 29.23 201 PRO A N 1
ATOM 1476 C CA . PRO A 1 202 ? 13.429 25.982 54.748 1.00 30.70 201 PRO A CA 1
ATOM 1477 C C . PRO A 1 202 ? 12.884 26.604 56.024 1.00 31.30 201 PRO A C 1
ATOM 1478 O O . PRO A 1 202 ? 11.673 26.797 56.122 1.00 36.72 201 PRO A O 1
ATOM 1482 N N . GLU A 1 203 ? 13.736 26.886 57.006 1.00 31.15 202 GLU A N 1
ATOM 1483 C CA . GLU A 1 203 ? 13.281 27.548 58.234 1.00 30.37 202 GLU A CA 1
ATOM 1484 C C . GLU A 1 203 ? 12.525 28.852 57.929 1.00 30.69 202 GLU A C 1
ATOM 1485 O O . GLU A 1 203 ? 11.724 29.293 58.760 1.00 33.50 202 GLU A O 1
ATOM 1491 N N . TYR A 1 204 ? 12.772 29.469 56.766 1.00 29.82 203 TYR A N 1
ATOM 1492 C CA . TYR A 1 204 ? 11.994 30.660 56.381 1.00 31.41 203 TYR A CA 1
ATOM 1493 C C . TYR A 1 204 ? 10.482 30.377 56.294 1.00 31.03 203 TYR A C 1
ATOM 1494 O O . TYR A 1 204 ? 9.705 31.168 56.818 1.00 35.61 203 TYR A O 1
ATOM 1503 N N . TYR A 1 205 ? 10.084 29.272 55.661 1.00 31.57 204 TYR A N 1
ATOM 1504 C CA . TYR A 1 205 ? 8.676 28.836 55.634 1.00 33.74 204 TYR A CA 1
ATOM 1505 C C . TYR A 1 205 ? 8.163 28.575 57.029 1.00 32.57 204 TYR A C 1
ATOM 1506 O O . TYR A 1 205 ? 7.037 28.921 57.342 1.00 33.93 204 TYR A O 1
ATOM 1515 N N . HIS A 1 206 ? 8.986 27.911 57.842 1.00 31.33 205 HIS A N 1
ATOM 1516 C CA . HIS A 1 206 ? 8.566 27.523 59.165 1.00 29.83 205 HIS A CA 1
ATOM 1517 C C . HIS A 1 206 ? 8.169 28.679 60.071 1.00 28.99 205 HIS A C 1
ATOM 1518 O O . HIS A 1 206 ? 7.291 28.508 60.899 1.00 29.68 205 HIS A O 1
ATOM 1525 N N . GLU A 1 207 ? 8.768 29.853 59.877 1.00 29.82 206 GLU A N 1
ATOM 1526 C CA . GLU A 1 207 ? 8.465 31.023 60.691 1.00 30.90 206 GLU A CA 1
ATOM 1527 C C . GLU A 1 207 ? 7.068 31.559 60.446 1.00 31.62 206 GLU A C 1
ATOM 1528 O O . GLU A 1 207 ? 6.492 32.202 61.310 1.00 33.13 206 GLU A O 1
ATOM 1534 N N . VAL A 1 208 ? 6.531 31.314 59.263 1.00 31.00 207 VAL A N 1
ATOM 1535 C CA . VAL A 1 208 ? 5.228 31.865 58.883 1.00 30.47 207 VAL A CA 1
ATOM 1536 C C . VAL A 1 208 ? 4.107 30.844 58.573 1.00 30.07 207 VAL A C 1
ATOM 1537 O O . VAL A 1 208 ? 2.952 31.210 58.519 1.00 29.00 207 VAL A O 1
ATOM 1541 N N . GLU A 1 209 ? 4.469 29.593 58.338 1.00 30.23 208 GLU A N 1
ATOM 1542 C CA . GLU A 1 209 ? 3.526 28.582 57.916 1.00 32.29 208 GLU A CA 1
ATOM 1543 C C . GLU A 1 209 ? 2.310 28.391 58.840 1.00 30.63 208 GLU A C 1
ATOM 1544 O O . GLU A 1 209 ? 2.386 28.536 60.048 1.00 31.37 208 GLU A O 1
ATOM 1550 N N . ARG A 1 210 ? 1.203 28.015 58.217 1.00 32.76 209 ARG A N 1
ATOM 1551 C CA . ARG A 1 210 ? -0.028 27.677 58.894 1.00 31.68 209 ARG A CA 1
ATOM 1552 C C . ARG A 1 210 ? -0.308 26.242 58.516 1.00 29.94 209 ARG A C 1
ATOM 1553 O O . ARG A 1 210 ? 0.320 25.726 57.582 1.00 28.26 209 ARG A O 1
ATOM 1561 N N . PRO A 1 211 ? -1.165 25.544 59.282 1.00 27.65 210 PRO A N 1
ATOM 1562 C CA . PRO A 1 211 ? -1.458 24.166 58.910 1.00 27.35 210 PRO A CA 1
ATOM 1563 C C . PRO A 1 211 ? -2.165 24.007 57.556 1.00 28.18 210 PRO A C 1
ATOM 1564 O O . PRO A 1 211 ? -2.884 24.922 57.080 1.00 28.22 210 PRO A O 1
ATOM 1568 N N . TYR A 1 212 ? -1.925 22.862 56.933 1.00 29.21 211 TYR A N 1
ATOM 1569 C CA . TYR A 1 212 ? -2.596 22.450 55.686 1.00 27.92 211 TYR A CA 1
ATOM 1570 C C . TYR A 1 212 ? -4.113 22.518 55.843 1.00 26.78 211 TYR A C 1
ATOM 1571 O O . TYR A 1 212 ? -4.816 23.030 54.950 1.00 28.38 211 TYR A O 1
ATOM 1580 N N . SER A 1 213 ? -4.604 22.096 57.002 1.00 26.47 212 SER A N 1
ATOM 1581 C CA . SER A 1 213 ? -6.052 22.132 57.347 1.00 28.10 212 SER A CA 1
ATOM 1582 C C . SER A 1 213 ? -6.739 23.500 57.310 1.00 27.16 212 SER A C 1
ATOM 1583 O O . SER A 1 213 ? -7.963 23.593 57.324 1.00 28.11 212 SER A O 1
ATOM 1586 N N . THR A 1 214 ? -5.963 24.572 57.267 1.00 26.95 213 THR A N 1
ATOM 1587 C CA . THR A 1 214 ? -6.499 25.913 57.237 1.00 25.01 213 THR A CA 1
ATOM 1588 C C . THR A 1 214 ? -6.473 26.539 55.849 1.00 27.96 213 THR A C 1
ATOM 1589 O O . THR A 1 214 ? -6.894 27.682 55.681 1.00 25.63 213 THR A O 1
ATOM 1593 N N . LEU A 1 215 ? -5.993 25.787 54.850 1.00 26.93 214 LEU A N 1
ATOM 1594 C CA . LEU A 1 215 ? -5.918 26.303 53.493 1.00 29.17 214 LEU A CA 1
ATOM 1595 C C . LEU A 1 215 ? -7.313 26.665 52.993 1.00 26.14 214 LEU A C 1
ATOM 1596 O O . LEU A 1 215 ? -8.205 25.873 53.143 1.00 27.44 214 LEU A O 1
ATOM 1601 N N . TYR A 1 216 ? -7.448 27.875 52.453 1.00 25.78 215 TYR A N 1
ATOM 1602 C CA . TYR A 1 216 ? -8.638 28.469 51.816 1.00 26.19 215 TYR A CA 1
ATOM 1603 C C . TYR A 1 216 ? -9.736 28.937 52.732 1.00 27.90 215 TYR A C 1
ATOM 1604 O O . TYR A 1 216 ? -10.255 30.020 52.525 1.00 28.67 215 TYR A O 1
ATOM 1613 N N . PHE A 1 217 ? -10.109 28.087 53.706 1.00 27.72 216 PHE A N 1
ATOM 1614 C CA . PHE A 1 217 ? -11.282 28.287 54.544 1.00 25.48 216 PHE A CA 1
ATOM 1615 C C . PHE A 1 217 ? -11.019 28.849 55.928 1.00 29.86 216 PHE A C 1
ATOM 1616 O O . PHE A 1 217 ? -11.940 29.412 56.518 1.00 27.55 216 PHE A O 1
ATOM 1624 N N . ARG A 1 218 ? -9.769 28.700 56.422 1.00 29.63 217 ARG A N 1
ATOM 1625 C CA . ARG A 1 218 ? -9.351 29.176 57.743 1.00 28.98 217 ARG A CA 1
ATOM 1626 C C . ARG A 1 218 ? -8.127 30.035 57.674 1.00 30.01 217 ARG A C 1
ATOM 1627 O O . ARG A 1 218 ? -7.346 29.990 58.602 1.00 32.15 217 ARG A O 1
ATOM 1635 N N . SER A 1 219 ? -8.020 30.905 56.650 1.00 28.35 218 SER A N 1
ATOM 1636 C CA . SER A 1 219 ? -6.826 31.747 56.456 1.00 27.72 218 SER A CA 1
ATOM 1637 C C . SER A 1 219 ? -6.647 32.923 57.413 1.00 30.31 218 SER A C 1
ATOM 1638 O O . SER A 1 219 ? -5.560 33.507 57.480 1.00 29.64 218 SER A O 1
ATOM 1641 N N . GLY A 1 220 ? -7.712 33.284 58.130 1.00 29.88 219 GLY A N 1
ATOM 1642 C CA . GLY A 1 220 ? -7.714 34.469 58.952 1.00 29.77 219 GLY A CA 1
ATOM 1643 C C . GLY A 1 220 ? -8.074 35.733 58.156 1.00 30.30 219 GLY A C 1
ATOM 1644 O O . GLY A 1 220 ? -8.014 36.828 58.691 1.00 28.49 219 GLY A O 1
ATOM 1645 N N . LEU A 1 221 ? -8.477 35.593 56.898 1.00 27.31 220 LEU A N 1
ATOM 1646 C CA . LEU A 1 221 ? -8.727 36.759 56.039 1.00 27.59 220 LEU A CA 1
ATOM 1647 C C . LEU A 1 221 ? -10.095 36.855 55.401 1.00 27.06 220 LEU A C 1
ATOM 1648 O O . LEU A 1 221 ? -10.548 37.974 55.118 1.00 29.63 220 LEU A O 1
ATOM 1653 N N . LEU A 1 222 ? -10.736 35.705 55.172 1.00 29.21 221 LEU A N 1
ATOM 1654 C CA . LEU A 1 222 ? -12.045 35.614 54.507 1.00 30.34 221 LEU A CA 1
ATOM 1655 C C . LEU A 1 222 ? -13.235 35.278 55.398 1.00 32.06 221 LEU A C 1
ATOM 1656 O O . LEU A 1 222 ? -13.132 34.502 56.319 1.00 29.84 221 LEU A O 1
ATOM 1661 N N . ARG A 1 223 ? -14.375 35.874 55.074 1.00 33.65 222 ARG A N 1
ATOM 1662 C CA . ARG A 1 223 ? -15.638 35.612 55.733 1.00 37.97 222 ARG A CA 1
ATOM 1663 C C . ARG A 1 223 ? -16.522 34.814 54.752 1.00 35.08 222 ARG A C 1
ATOM 1664 O O . ARG A 1 223 ? -16.742 35.245 53.621 1.00 32.50 222 ARG A O 1
ATOM 1672 N N . PHE A 1 224 ? -17.055 33.691 55.200 1.00 32.25 223 PHE A N 1
ATOM 1673 C CA . PHE A 1 224 ? -17.946 32.910 54.400 1.00 32.04 223 PHE A CA 1
ATOM 1674 C C . PHE A 1 224 ? -19.350 33.057 55.005 1.00 34.17 223 PHE A C 1
ATOM 1675 O O . PHE A 1 224 ? -19.520 33.008 56.222 1.00 36.10 223 PHE A O 1
ATOM 1683 N N . SER A 1 225 ? -20.353 33.234 54.144 1.00 31.98 224 SER A N 1
ATOM 1684 C CA . SER A 1 225 ? -21.714 33.346 54.574 1.00 29.79 224 SER A CA 1
ATOM 1685 C C . SER A 1 225 ? -22.337 31.955 54.498 1.00 30.91 224 SER A C 1
ATOM 1686 O O . SER A 1 225 ? -21.664 30.956 54.230 1.00 32.78 224 SER A O 1
ATOM 1689 N N . ASP A 1 226 ? -23.635 31.898 54.725 1.00 31.27 225 ASP A N 1
ATOM 1690 C CA . ASP A 1 226 ? -24.388 30.648 54.586 1.00 33.56 225 ASP A CA 1
ATOM 1691 C C . ASP A 1 226 ? -24.992 30.421 53.167 1.00 31.41 225 ASP A C 1
ATOM 1692 O O . ASP A 1 226 ? -25.739 29.465 52.954 1.00 29.92 225 ASP A O 1
ATOM 1697 N N . SER A 1 227 ? -24.637 31.279 52.201 1.00 29.89 226 SER A N 1
ATOM 1698 C CA . SER A 1 227 ? -25.193 31.220 50.856 1.00 31.22 226 SER A CA 1
ATOM 1699 C C . SER A 1 227 ? -24.087 31.311 49.810 1.00 32.28 226 SER A C 1
ATOM 1700 O O . SER A 1 227 ? -24.260 31.910 48.734 1.00 34.86 226 SER A O 1
ATOM 1703 N N . GLU A 1 228 ? -22.952 30.703 50.103 1.00 29.27 227 GLU A N 1
ATOM 1704 C CA . GLU A 1 228 ? -21.828 30.796 49.191 1.00 29.96 227 GLU A CA 1
ATOM 1705 C C . GLU A 1 228 ? -22.100 30.015 47.907 1.00 27.42 227 GLU A C 1
ATOM 1706 O O . GLU A 1 228 ? -22.808 29.025 47.928 1.00 24.29 227 GLU A O 1
ATOM 1712 N N . LYS A 1 229 ? -21.514 30.510 46.818 1.00 25.72 228 LYS A N 1
ATOM 1713 C CA . LYS A 1 229 ? -21.530 29.894 45.500 1.00 28.77 228 LYS A CA 1
ATOM 1714 C C . LYS A 1 229 ? -20.061 29.793 45.127 1.00 29.60 228 LYS A C 1
ATOM 1715 O O . LYS A 1 229 ? -19.409 30.794 44.769 1.00 27.57 228 LYS A O 1
ATOM 1729 N N . VAL A 1 231 ? -16.745 28.179 43.081 1.00 28.76 230 VAL A N 1
ATOM 1730 C CA . VAL A 1 231 ? -16.112 27.530 41.943 1.00 27.39 230 VAL A CA 1
ATOM 1731 C C . VAL A 1 231 ? -14.881 26.852 42.568 1.00 28.54 230 VAL A C 1
ATOM 1732 O O . VAL A 1 231 ? -13.956 27.502 43.103 1.00 28.17 230 VAL A O 1
ATOM 1736 N N . ASP A 1 232 ? -14.918 25.526 42.555 1.00 28.51 231 ASP A N 1
ATOM 1737 C CA . ASP A 1 232 ? -13.829 24.695 43.080 1.00 26.72 231 ASP A CA 1
ATOM 1738 C C . ASP A 1 232 ? -13.018 24.253 41.855 1.00 26.58 231 ASP A C 1
ATOM 1739 O O . ASP A 1 232 ? -13.256 23.205 41.244 1.00 24.98 231 ASP A O 1
ATOM 1744 N N . CYS A 1 233 ? -12.037 25.082 41.513 1.00 30.37 232 CYS A N 1
ATOM 1745 C CA . CYS A 1 233 ? -11.236 24.894 40.327 1.00 33.10 232 CYS A CA 1
ATOM 1746 C C . CYS A 1 233 ? -10.000 24.075 40.704 1.00 34.17 232 CYS A C 1
ATOM 1747 O O . CYS A 1 233 ? -9.144 24.540 41.471 1.00 36.70 232 CYS A O 1
ATOM 1750 N N . GLY A 1 234 ? -9.934 22.858 40.158 1.00 29.92 233 GLY A N 1
ATOM 1751 C CA . GLY A 1 234 ? -8.922 21.848 40.494 1.00 29.30 233 GLY A CA 1
ATOM 1752 C C . GLY A 1 234 ? -9.459 21.115 41.727 1.00 28.47 233 GLY A C 1
ATOM 1753 O O . GLY A 1 234 ? -8.823 21.094 42.772 1.00 30.01 233 GLY A O 1
ATOM 1754 N N . ALA A 1 235 ? -10.649 20.528 41.604 1.00 29.36 234 ALA A N 1
ATOM 1755 C CA . ALA A 1 235 ? -11.355 19.889 42.739 1.00 29.22 234 ALA A CA 1
ATOM 1756 C C . ALA A 1 235 ? -10.711 18.624 43.314 1.00 30.47 234 ALA A C 1
ATOM 1757 O O . ALA A 1 235 ? -11.027 18.272 44.437 1.00 30.72 234 ALA A O 1
ATOM 1759 N N . SER A 1 236 ? -9.795 18.009 42.551 1.00 33.11 235 SER A N 1
ATOM 1760 C CA . SER A 1 236 ? -9.026 16.804 42.901 1.00 30.77 235 SER A CA 1
ATOM 1761 C C . SER A 1 236 ? -9.846 15.683 43.519 1.00 28.36 235 SER A C 1
ATOM 1762 O O . SER A 1 236 ? -10.606 15.022 42.826 1.00 28.07 235 SER A O 1
ATOM 1765 N N . ILE A 1 237 ? -9.733 15.540 44.840 1.00 27.51 236 ILE A N 1
ATOM 1766 C CA . ILE A 1 237 ? -10.347 14.464 45.566 1.00 32.75 236 ILE A CA 1
ATOM 1767 C C . ILE A 1 237 ? -11.466 14.966 46.488 1.00 33.26 236 ILE A C 1
ATOM 1768 O O . ILE A 1 237 ? -11.971 14.209 47.313 1.00 32.08 236 ILE A O 1
ATOM 1773 N N . GLY A 1 238 ? -11.852 16.244 46.320 1.00 32.92 237 GLY A N 1
ATOM 1774 C CA . GLY A 1 238 ? -13.011 16.800 47.019 1.00 32.10 237 GLY A CA 1
ATOM 1775 C C . GLY A 1 238 ? -12.812 17.449 48.360 1.00 30.09 237 GLY A C 1
ATOM 1776 O O . GLY A 1 238 ? -13.797 17.768 49.014 1.00 31.01 237 GLY A O 1
ATOM 1777 N N . GLU A 1 239 ? -11.564 17.680 48.752 1.00 30.87 238 GLU A N 1
ATOM 1778 C CA . GLU A 1 239 ? -11.237 18.265 50.032 1.00 32.31 238 GLU A CA 1
ATOM 1779 C C . GLU A 1 239 ? -11.769 19.661 50.176 1.00 31.08 238 GLU A C 1
ATOM 1780 O O . GLU A 1 239 ? -12.188 20.017 51.255 1.00 31.22 238 GLU A O 1
ATOM 1786 N N . SER A 1 240 ? -11.753 20.477 49.122 1.00 32.62 239 SER A N 1
ATOM 1787 C CA . SER A 1 240 ? -12.275 21.847 49.276 1.00 33.45 239 SER A CA 1
ATOM 1788 C C . SER A 1 240 ? -13.794 21.842 49.494 1.00 30.18 239 SER A C 1
ATOM 1789 O O . SER A 1 240 ? -14.314 22.740 50.120 1.00 28.99 239 SER A O 1
ATOM 1792 N N . LEU A 1 241 ? -14.495 20.850 48.955 1.00 30.31 240 LEU A N 1
ATOM 1793 C CA . LEU A 1 241 ? -15.930 20.732 49.165 1.00 28.87 240 LEU A CA 1
ATOM 1794 C C . LEU A 1 241 ? -16.146 20.365 50.624 1.00 27.89 240 LEU A C 1
ATOM 1795 O O . LEU A 1 241 ? -17.027 20.930 51.309 1.00 27.60 240 LEU A O 1
ATOM 1800 N N . ALA A 1 242 ? -15.346 19.419 51.119 1.00 26.96 241 ALA A N 1
ATOM 1801 C CA . ALA A 1 242 ? -15.427 19.043 52.526 1.00 26.61 241 ALA A CA 1
ATOM 1802 C C . ALA A 1 242 ? -15.144 20.214 53.432 1.00 28.33 241 ALA A C 1
ATOM 1803 O O . ALA A 1 242 ? -15.797 20.360 54.460 1.00 28.82 241 ALA A O 1
ATOM 1805 N N . GLY A 1 243 ? -14.191 21.076 53.047 1.00 27.93 242 GLY A N 1
ATOM 1806 C CA . GLY A 1 243 ? -13.848 22.243 53.870 1.00 24.56 242 GLY A CA 1
ATOM 1807 C C . GLY A 1 243 ? -14.934 23.303 53.843 1.00 26.66 242 GLY A C 1
ATOM 1808 O O . GLY A 1 243 ? -15.227 23.912 54.869 1.00 26.04 242 GLY A O 1
ATOM 1809 N N . LEU A 1 244 ? -15.538 23.542 52.679 1.00 27.36 243 LEU A N 1
ATOM 1810 C CA . LEU A 1 244 ? -16.647 24.508 52.626 1.00 29.91 243 LEU A CA 1
ATOM 1811 C C . LEU A 1 244 ? -17.801 23.981 53.502 1.00 27.76 243 LEU A C 1
ATOM 1812 O O . LEU A 1 244 ? -18.382 24.716 54.305 1.00 28.05 243 LEU A O 1
ATOM 1817 N N . ILE A 1 245 ? -18.123 22.704 53.351 1.00 28.60 244 ILE A N 1
ATOM 1818 C CA . ILE A 1 245 ? -19.181 22.092 54.169 1.00 29.60 244 ILE A CA 1
ATOM 1819 C C . ILE A 1 245 ? -18.904 22.323 55.659 1.00 29.64 244 ILE A C 1
ATOM 1820 O O . ILE A 1 245 ? -19.792 22.749 56.406 1.00 28.49 244 ILE A O 1
ATOM 1825 N N . GLY A 1 246 ? -17.668 22.052 56.083 1.00 32.19 245 GLY A N 1
ATOM 1826 C CA . GLY A 1 246 ? -17.298 22.186 57.494 1.00 31.83 245 GLY A CA 1
ATOM 1827 C C . GLY A 1 246 ? -17.443 23.594 58.042 1.00 32.61 245 GLY A C 1
ATOM 1828 O O . GLY A 1 246 ? -18.124 23.801 59.056 1.00 33.12 245 GLY A O 1
ATOM 1829 N N . VAL A 1 247 ? -16.850 24.582 57.361 1.00 33.29 246 VAL A N 1
ATOM 1830 C CA . VAL A 1 247 ? -16.866 25.958 57.900 1.00 32.98 246 VAL A CA 1
ATOM 1831 C C . VAL A 1 247 ? -18.212 26.629 57.810 1.00 32.05 246 VAL A C 1
ATOM 1832 O O . VAL A 1 247 ? -18.470 27.534 58.571 1.00 33.19 246 VAL A O 1
ATOM 1836 N N . THR A 1 248 ? -19.075 26.162 56.914 1.00 31.42 247 THR A 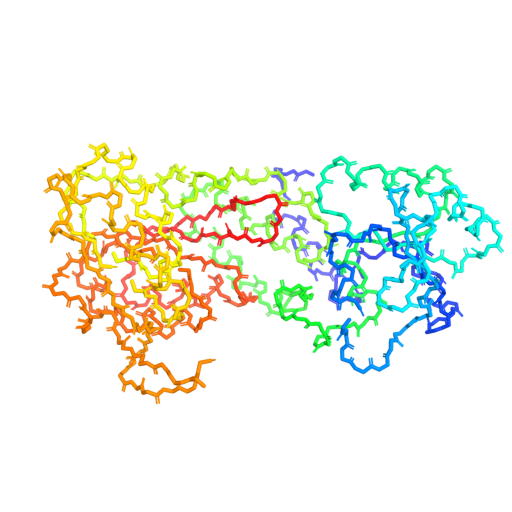N 1
ATOM 1837 C CA . THR A 1 248 ? -20.422 26.723 56.755 1.00 32.35 247 THR A CA 1
ATOM 1838 C C . THR A 1 248 ? -21.507 25.895 57.465 1.00 30.34 247 THR A C 1
ATOM 1839 O O . THR A 1 248 ? -22.667 26.229 57.403 1.00 27.96 247 THR A O 1
ATOM 1843 N N . LYS A 1 249 ? -21.097 24.806 58.102 1.00 29.79 248 LYS A N 1
ATOM 1844 C CA . LYS A 1 249 ? -21.982 23.886 58.783 1.00 28.47 248 LYS A CA 1
ATOM 1845 C C . LYS A 1 249 ? -23.078 23.373 57.853 1.00 27.02 248 LYS A C 1
ATOM 1846 O O . LYS A 1 249 ? -24.257 23.391 58.198 1.00 28.75 248 LYS A O 1
ATOM 1852 N N . GLY A 1 250 ? -22.667 22.889 56.685 1.00 28.19 249 GLY A N 1
ATOM 1853 C CA . GLY A 1 250 ? -23.574 22.306 55.704 1.00 29.57 249 GLY A CA 1
ATOM 1854 C C . GLY A 1 250 ? -24.542 23.268 55.063 1.00 30.24 249 GLY A C 1
ATOM 1855 O O . GLY A 1 250 ? -25.614 22.882 54.697 1.00 31.82 249 GLY A O 1
ATOM 1856 N N . LYS A 1 251 ? -24.165 24.532 54.908 1.00 33.72 250 LYS A N 1
ATOM 1857 C CA . LYS A 1 251 ? -25.073 25.537 54.329 1.00 33.79 250 LYS A CA 1
ATOM 1858 C C . LYS A 1 251 ? -24.418 26.404 53.264 1.00 30.93 250 LYS A C 1
ATOM 1859 O O . LYS A 1 251 ? -23.602 27.283 53.566 1.00 31.13 250 LYS A O 1
ATOM 1863 N N . PHE A 1 252 ? -24.772 26.135 52.016 1.00 30.97 251 PHE A N 1
ATOM 1864 C CA . PHE A 1 252 ? -24.298 26.927 50.869 1.00 33.90 251 PHE A CA 1
ATOM 1865 C C . PHE A 1 252 ? -25.342 26.900 49.755 1.00 30.80 251 PHE A C 1
ATOM 1866 O O . PHE A 1 252 ? -26.284 26.134 49.812 1.00 26.20 251 PHE A O 1
ATOM 1874 N N . GLU A 1 253 ? -25.168 27.752 48.751 1.00 30.32 252 GLU A N 1
ATOM 1875 C CA . GLU A 1 253 ? -26.083 27.803 47.628 1.00 29.07 252 GLU A CA 1
ATOM 1876 C C . GLU A 1 253 ? -25.664 26.942 46.449 1.00 28.35 252 GLU A C 1
ATOM 1877 O O . GLU A 1 253 ? -26.498 26.310 45.816 1.00 28.84 252 GLU A O 1
ATOM 1883 N N . ARG A 1 254 ? -24.382 26.927 46.129 1.00 27.10 253 ARG A N 1
ATOM 1884 C CA . ARG A 1 254 ? -23.955 26.210 44.950 1.00 26.07 253 ARG A CA 1
ATOM 1885 C C . ARG A 1 254 ? -22.486 25.881 44.980 1.00 25.09 253 ARG A C 1
ATOM 1886 O O . ARG A 1 254 ? -21.685 26.641 45.524 1.00 27.40 253 ARG A O 1
ATOM 1894 N N . VAL A 1 255 ? -22.131 24.722 44.427 1.00 26.58 254 VAL A N 1
ATOM 1895 C CA . VAL A 1 255 ? -20.730 24.399 44.212 1.00 27.15 254 VAL A CA 1
ATOM 1896 C C . VAL A 1 255 ? -20.538 23.844 42.809 1.00 26.22 254 VAL A C 1
ATOM 1897 O O . VAL A 1 255 ? -21.169 22.880 42.441 1.00 24.36 254 VAL A O 1
ATOM 1901 N N . TRP A 1 256 ? -19.663 24.479 42.035 1.00 26.72 255 TRP A N 1
ATOM 1902 C CA . TRP A 1 256 ? -19.256 23.968 40.729 1.00 24.87 255 TRP A CA 1
ATOM 1903 C C . TRP A 1 256 ? -17.847 23.429 40.869 1.00 25.31 255 TRP A C 1
ATOM 1904 O O . TRP A 1 256 ? -16.899 24.186 41.043 1.00 29.78 255 TRP A O 1
ATOM 1923 N N . ILE A 1 258 ? -14.651 21.679 39.250 1.00 26.73 257 ILE A N 1
ATOM 1924 C CA . ILE A 1 258 ? -13.971 21.550 37.943 1.00 26.55 257 ILE A CA 1
ATOM 1925 C C . ILE A 1 258 ? -12.699 20.742 38.099 1.00 26.18 257 ILE A C 1
ATOM 1926 O O . ILE A 1 258 ? -11.794 21.150 38.824 1.00 26.47 257 ILE A O 1
ATOM 1931 N N . GLU A 1 259 ? -12.630 19.586 37.427 1.00 24.99 258 GLU A N 1
ATOM 1932 C CA . GLU A 1 259 ? -11.469 18.735 37.518 1.00 27.87 258 GLU A CA 1
ATOM 1933 C C . GLU A 1 259 ? -11.293 17.910 36.228 1.00 29.07 258 GLU A C 1
ATOM 1934 O O . GLU A 1 259 ? -12.207 17.179 35.879 1.00 27.65 258 GLU A O 1
ATOM 1940 N N . PRO A 1 260 ? -10.124 18.004 35.532 1.00 29.75 259 PRO A N 1
ATOM 1941 C CA . PRO A 1 260 ? -9.972 17.232 34.283 1.00 30.70 259 PRO A CA 1
ATOM 1942 C C . PRO A 1 260 ? -9.454 15.789 34.378 1.00 30.57 259 PRO A C 1
ATOM 1943 O O . PRO A 1 260 ? -9.698 15.022 33.455 1.00 28.50 259 PRO A O 1
ATOM 1947 N N . ASP A 1 261 ? -8.752 15.421 35.453 1.00 31.88 260 ASP A N 1
ATOM 1948 C CA . ASP A 1 261 ? -8.131 14.093 35.555 1.00 30.83 260 ASP A CA 1
ATOM 1949 C C . ASP A 1 261 ? -9.184 13.011 35.783 1.00 31.39 260 ASP A C 1
ATOM 1950 O O . ASP A 1 261 ? -9.989 13.123 36.703 1.00 26.54 260 ASP A O 1
ATOM 1955 N N . ARG A 1 262 ? -9.143 11.960 34.955 1.00 31.10 261 ARG A N 1
ATOM 1956 C CA . ARG A 1 262 ? -10.131 10.885 34.972 1.00 32.48 261 ARG A CA 1
ATOM 1957 C C . ARG A 1 262 ? -10.128 10.072 36.269 1.00 32.83 261 ARG A C 1
ATOM 1958 O O . ARG A 1 262 ? -11.188 9.641 36.707 1.00 32.14 261 ARG A O 1
ATOM 1960 N N . ILE A 1 263 ? -8.962 9.882 36.890 1.00 33.70 262 ILE A N 1
ATOM 1961 C CA . ILE A 1 263 ? -8.911 9.132 38.152 1.00 34.68 262 ILE A CA 1
ATOM 1962 C C . ILE A 1 263 ? -9.492 9.980 39.290 1.00 32.93 262 ILE A C 1
ATOM 1963 O O . ILE A 1 263 ? -10.146 9.465 40.165 1.00 34.35 262 ILE A O 1
ATOM 1968 N N . ASN A 1 264 ? -9.257 11.285 39.255 1.00 31.80 263 ASN A N 1
ATOM 1969 C CA . ASN A 1 264 ? -9.819 12.202 40.245 1.00 31.57 263 ASN A CA 1
ATOM 1970 C C . ASN A 1 264 ? -11.333 12.281 40.107 1.00 30.18 263 ASN A C 1
ATOM 1971 O O . ASN A 1 264 ? -12.041 12.313 41.099 1.00 31.50 263 ASN A O 1
ATOM 1976 N N . LEU A 1 265 ? -11.824 12.298 38.873 1.00 30.62 264 LEU A N 1
ATOM 1977 C CA . LEU A 1 265 ? -13.256 12.294 38.617 1.00 28.43 264 LEU A CA 1
ATOM 1978 C C . LEU A 1 265 ? -13.928 11.001 39.161 1.00 30.39 264 LEU A C 1
ATOM 1979 O O . LEU A 1 265 ? -15.062 11.055 39.620 1.00 31.04 264 LEU A O 1
ATOM 1984 N N . GLN A 1 266 ? -13.247 9.856 39.108 1.00 30.02 265 GLN A N 1
ATOM 1985 C CA . GLN A 1 266 ? -13.781 8.620 39.737 1.00 34.06 265 GLN A CA 1
ATOM 1986 C C . GLN A 1 266 ? -13.945 8.823 41.260 1.00 30.75 265 GLN A C 1
ATOM 1987 O O . GLN A 1 266 ? -14.952 8.477 41.825 1.00 29.52 265 GLN A O 1
ATOM 1993 N N . THR A 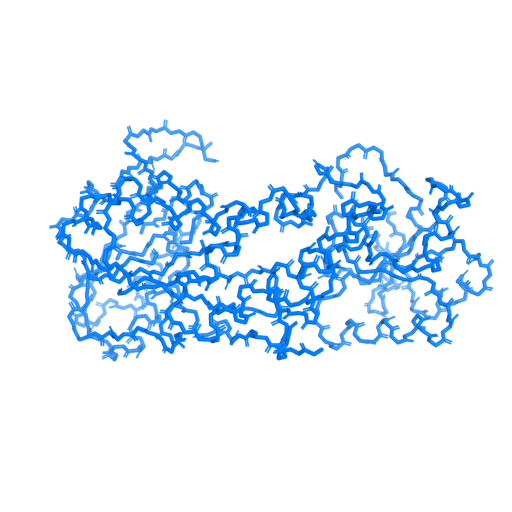1 267 ? -12.934 9.418 41.879 1.00 29.17 266 THR A N 1
ATOM 1994 C CA . THR A 1 267 ? -12.920 9.720 43.301 1.00 29.81 266 THR A CA 1
ATOM 1995 C C . THR A 1 267 ? -14.024 10.693 43.696 1.00 29.64 266 THR A C 1
ATOM 1996 O O . THR A 1 267 ? -14.638 10.539 44.752 1.00 32.60 266 THR A O 1
ATOM 2000 N N . LEU A 1 268 ? -14.267 11.693 42.869 1.00 27.30 267 LEU A N 1
ATOM 2001 C CA . LEU A 1 268 ? -15.317 12.662 43.145 1.00 28.09 267 LEU A CA 1
ATOM 2002 C C . LEU A 1 268 ? -16.675 12.053 43.077 1.00 27.43 267 LEU A C 1
ATOM 2003 O O . LEU A 1 268 ? -17.584 12.573 43.721 1.00 30.01 267 LEU A O 1
ATOM 2008 N N . GLN A 1 269 ? -16.858 10.992 42.284 1.00 29.45 268 GLN A N 1
ATOM 2009 C CA . GLN A 1 269 ? -18.150 10.303 42.295 1.00 31.04 268 GLN A CA 1
ATOM 2010 C C . GLN A 1 269 ? -18.365 9.613 43.658 1.00 30.80 268 GLN A C 1
ATOM 2011 O O . GLN A 1 269 ? -19.495 9.493 44.119 1.00 31.18 268 GLN A O 1
ATOM 2017 N N . ASN A 1 270 ? -17.273 9.173 44.288 1.00 31.87 269 ASN A N 1
ATOM 2018 C CA . ASN A 1 270 ? -17.330 8.584 45.627 1.00 32.17 269 ASN A CA 1
ATOM 2019 C C . ASN A 1 270 ? -17.643 9.679 46.657 1.00 33.93 269 ASN A C 1
ATOM 2020 O O . ASN A 1 270 ? -18.455 9.487 47.563 1.00 30.49 269 ASN A O 1
ATOM 2025 N N . VAL A 1 271 ? -16.976 10.817 46.510 1.00 36.22 270 VAL A N 1
ATOM 2026 C CA . VAL A 1 271 ? -17.232 11.976 47.370 1.00 36.89 270 VAL A CA 1
ATOM 2027 C C . VAL A 1 271 ? -18.690 12.415 47.248 1.00 35.77 270 VAL A C 1
ATOM 2028 O O . VAL A 1 271 ? -19.334 12.678 48.256 1.00 36.98 270 VAL A O 1
ATOM 2032 N N . LEU A 1 272 ? -19.239 12.475 46.030 1.00 35.91 271 LEU A N 1
ATOM 2033 C CA . LEU A 1 272 ? -20.642 12.893 45.880 1.00 33.95 271 LEU A CA 1
ATOM 2034 C C . LEU A 1 272 ? -21.618 11.913 46.593 1.00 34.32 271 LEU A C 1
ATOM 2035 O O . LEU A 1 272 ? -22.673 12.336 47.100 1.00 27.98 271 LEU A O 1
ATOM 2040 N N . ARG A 1 273 ? -21.273 10.623 46.609 1.00 34.35 272 ARG A N 1
ATOM 2041 C CA . ARG A 1 273 ? -22.107 9.608 47.265 1.00 35.92 272 ARG A CA 1
ATOM 2042 C C . ARG A 1 273 ? -22.111 9.747 48.777 1.00 34.11 272 ARG A C 1
ATOM 2043 O O . ARG A 1 273 ? -23.041 9.303 49.417 1.00 30.30 272 ARG A O 1
ATOM 2051 N N . ARG A 1 274 ? -21.076 10.327 49.371 1.00 34.75 273 ARG A N 1
ATOM 2052 C CA . ARG A 1 274 ? -21.118 10.466 50.810 1.00 37.65 273 ARG A CA 1
ATOM 2053 C C . ARG A 1 274 ? -22.106 11.562 51.235 1.00 36.25 273 ARG A C 1
ATOM 2054 O O . ARG A 1 274 ? -22.517 11.603 52.381 1.00 38.38 273 ARG A O 1
ATOM 2062 N N . TYR A 1 275 ? -22.583 12.372 50.287 1.00 35.24 274 TYR A N 1
ATOM 2063 C CA . TYR A 1 275 ? -23.505 13.455 50.584 1.00 31.79 274 TYR A CA 1
ATOM 2064 C C . TYR A 1 275 ? -24.858 13.304 49.969 1.00 30.36 274 TYR A C 1
ATOM 2065 O O . TYR A 1 275 ? -25.666 14.204 50.068 1.00 29.23 274 TYR A O 1
ATOM 2074 N N . THR A 1 276 ? -25.139 12.130 49.417 1.00 31.72 275 THR A N 1
ATOM 2075 C CA . THR A 1 276 ? -26.381 11.902 48.713 1.00 32.13 275 THR A CA 1
ATOM 2076 C C . THR A 1 276 ? -27.689 12.206 49.508 1.00 31.50 275 THR A C 1
ATOM 2077 O O . THR A 1 276 ? -28.658 12.672 48.944 1.00 29.12 275 THR A O 1
ATOM 2081 N N . ASP A 1 277 ? -27.697 11.987 50.814 1.00 32.38 276 ASP A N 1
ATOM 2082 C CA . ASP A 1 277 ? -28.887 12.221 51.620 1.00 32.19 276 ASP A CA 1
ATOM 2083 C C . ASP A 1 277 ? -28.904 13.591 52.279 1.00 31.91 276 ASP A C 1
ATOM 2084 O O . ASP A 1 277 ? -29.777 13.845 53.078 1.00 27.70 276 ASP A O 1
ATOM 2089 N N . THR A 1 278 ? -27.905 14.440 52.023 1.00 31.80 277 THR A N 1
ATOM 2090 C CA . THR A 1 278 ? -27.866 15.785 52.622 1.00 32.41 277 THR A CA 1
ATOM 2091 C C . THR A 1 278 ? -28.858 16.672 51.878 1.00 35.73 277 THR A C 1
ATOM 2092 O O . THR A 1 278 ? -29.297 16.314 50.782 1.00 37.63 277 THR A O 1
ATOM 2096 N N . ASN A 1 279 ? -29.232 17.820 52.444 1.00 36.97 278 ASN A N 1
ATOM 2097 C CA . ASN A 1 279 ? -30.146 18.721 51.694 1.00 37.16 278 ASN A CA 1
ATOM 2098 C C . ASN A 1 279 ? -29.425 19.600 50.644 1.00 35.94 278 ASN A C 1
ATOM 2099 O O . ASN A 1 279 ? -30.085 20.326 49.918 1.00 39.67 278 ASN A O 1
ATOM 2104 N N . PHE A 1 280 ? -28.090 19.510 50.563 1.00 34.49 279 PHE A N 1
ATOM 2105 C CA . PHE A 1 280 ? -27.255 20.280 49.610 1.00 33.61 279 PHE A CA 1
ATOM 2106 C C . PHE A 1 280 ? -26.653 19.481 48.439 1.00 32.37 279 PHE A C 1
ATOM 2107 O O . PHE A 1 280 ? -25.938 20.044 47.621 1.00 31.85 279 PHE A O 1
ATOM 2115 N N . ALA A 1 281 ? -26.941 18.188 48.353 1.00 35.01 280 ALA A N 1
ATOM 2116 C CA . ALA A 1 281 ? -26.446 17.330 47.261 1.00 32.50 280 ALA A CA 1
ATOM 2117 C C . ALA A 1 281 ? -26.777 17.845 45.859 1.00 31.25 280 ALA A C 1
ATOM 2118 O O . ALA A 1 281 ? -25.970 17.711 44.922 1.00 30.10 280 ALA A O 1
ATOM 2120 N N . SER A 1 282 ? -27.966 18.428 45.716 1.00 30.18 281 SER A N 1
ATOM 2121 C CA . SER A 1 282 ? -28.462 18.911 44.425 1.00 30.02 281 SER A CA 1
ATOM 2122 C C . SER A 1 282 ? -27.800 20.200 43.992 1.00 29.48 281 SER A C 1
ATOM 2123 O O . SER A 1 282 ? -27.908 20.582 42.839 1.00 32.50 281 SER A O 1
ATOM 2126 N N . ARG A 1 283 ? -27.108 20.858 44.912 1.00 29.03 282 ARG A N 1
ATOM 2127 C CA . ARG A 1 283 ? -26.442 22.127 44.645 1.00 31.12 282 ARG A CA 1
ATOM 2128 C C . ARG A 1 283 ? -25.008 21.966 44.153 1.00 29.59 282 ARG A C 1
ATOM 2129 O O . ARG A 1 283 ? -24.363 22.952 43.833 1.00 27.27 282 ARG A O 1
ATOM 2137 N N . ILE A 1 284 ? -24.533 20.727 44.066 1.00 28.93 283 ILE A N 1
ATOM 2138 C CA . ILE A 1 284 ? -23.174 20.453 43.665 1.00 29.84 283 ILE A CA 1
ATOM 2139 C C . ILE A 1 284 ? -23.157 19.812 42.307 1.00 29.67 283 ILE A C 1
ATOM 2140 O O . ILE A 1 284 ? -23.862 18.834 42.101 1.00 32.00 283 ILE A O 1
ATOM 2145 N N . THR A 1 285 ? -22.344 20.342 41.390 1.00 30.74 284 THR A N 1
ATOM 2146 C CA . THR A 1 285 ? -22.110 19.686 40.095 1.00 28.46 284 THR A CA 1
ATOM 2147 C C . THR A 1 285 ? -20.619 19.508 39.833 1.00 30.50 284 THR A C 1
ATOM 2148 O O . THR A 1 285 ? -19.770 20.291 40.284 1.00 31.69 284 THR A O 1
ATOM 2152 N N . VAL A 1 286 ? -20.311 18.471 39.082 1.00 32.99 285 VAL A N 1
ATOM 2153 C CA . VAL A 1 286 ? -18.943 18.147 38.697 1.00 32.04 285 VAL A CA 1
ATOM 2154 C C . VAL A 1 286 ? -18.788 18.354 37.187 1.00 29.69 285 VAL A C 1
ATOM 2155 O O . VAL A 1 286 ? -19.640 17.944 36.404 1.00 26.85 285 VAL A O 1
ATOM 2159 N N . HIS A 1 287 ? -17.702 19.030 36.804 1.00 29.49 286 HIS A N 1
ATOM 2160 C CA . HIS A 1 287 ? -17.428 19.361 35.413 1.00 30.91 286 HIS A CA 1
ATOM 2161 C C . HIS A 1 287 ? -16.084 18.795 35.083 1.00 28.59 286 HIS A C 1
ATOM 2162 O O . HIS A 1 287 ? -15.094 19.320 35.556 1.00 26.82 286 HIS A O 1
ATOM 2169 N N . GLY A 1 288 ? -16.087 17.710 34.306 1.00 27.56 287 GLY A N 1
ATOM 2170 C CA . GLY A 1 288 ? -14.888 16.964 33.890 1.00 28.96 287 GLY A CA 1
ATOM 2171 C C . GLY A 1 288 ? -14.137 17.626 32.751 1.00 29.49 287 GLY A C 1
ATOM 2172 O O . GLY A 1 288 ? -14.105 17.142 31.646 1.00 31.06 287 GLY A O 1
ATOM 2173 N N . CYS A 1 289 ? -13.532 18.759 33.056 1.00 29.77 288 CYS A N 1
ATOM 2174 C CA . CYS A 1 289 ? -12.769 19.548 32.114 1.00 27.08 288 CYS A CA 1
ATOM 2175 C C . CYS A 1 289 ? -11.754 20.302 32.930 1.00 25.92 288 CYS A C 1
ATOM 2176 O O . CYS A 1 289 ? -11.808 20.337 34.180 1.00 27.82 288 CYS A O 1
ATOM 2179 N N . GLY A 1 290 ? -10.843 20.919 32.198 1.00 27.19 289 GLY A N 1
ATOM 2180 C CA . GLY A 1 290 ? -9.876 21.818 32.764 1.00 25.96 289 GLY A CA 1
ATOM 2181 C C . GLY A 1 290 ? -10.358 23.245 32.579 1.00 27.93 289 GLY A C 1
ATOM 2182 O O . GLY A 1 290 ? -11.166 23.536 31.699 1.00 30.39 289 GLY A O 1
ATOM 2183 N N . ALA A 1 291 ? -9.904 24.128 33.451 1.00 28.96 290 ALA A N 1
ATOM 2184 C CA . ALA A 1 291 ? -10.239 25.539 33.393 1.00 29.05 290 ALA A CA 1
ATOM 2185 C C . ALA A 1 291 ? -9.135 26.237 32.585 1.00 26.26 290 ALA A C 1
ATOM 2186 O O . ALA A 1 291 ? -7.950 26.103 32.901 1.00 26.05 290 ALA A O 1
ATOM 2188 N N . GLY A 1 292 ? -9.538 27.018 31.581 1.00 26.72 291 GLY A N 1
ATOM 2189 C CA . GLY A 1 292 ? -8.593 27.744 30.727 1.00 27.33 291 GLY A CA 1
ATOM 2190 C C . GLY A 1 292 ? -9.256 28.968 30.195 1.00 28.06 291 GLY A C 1
ATOM 2191 O O . GLY A 1 292 ? -10.303 29.338 30.710 1.00 32.68 291 GLY A O 1
ATOM 2192 N N . GLU A 1 293 ? -8.622 29.647 29.241 1.00 25.87 292 GLU A N 1
ATOM 2193 C CA . GLU A 1 293 ? -9.141 30.905 28.744 1.00 31.15 292 GLU A CA 1
ATOM 2194 C C . GLU A 1 293 ? -10.161 30.760 27.646 1.00 33.04 292 GLU A C 1
ATOM 2195 O O . GLU A 1 293 ? -10.985 31.653 27.442 1.00 35.63 292 GLU A O 1
ATOM 2201 N N . ASN A 1 294 ? -10.129 29.648 26.937 1.00 31.96 293 ASN A N 1
ATOM 2202 C CA . ASN A 1 294 ? -11.150 29.432 25.971 1.00 31.39 293 ASN A CA 1
ATOM 2203 C C . ASN A 1 294 ? -11.522 27.974 25.915 1.00 29.34 293 ASN A C 1
ATOM 2204 O O . ASN A 1 294 ? -11.108 27.196 26.800 1.00 26.82 293 ASN A O 1
ATOM 2209 N N . THR A 1 295 ? -12.386 27.635 24.958 1.00 26.85 294 THR A N 1
ATOM 2210 C CA . THR A 1 295 ? -12.887 26.310 24.798 1.00 25.85 294 THR A CA 1
ATOM 2211 C C . THR A 1 295 ? -12.055 25.555 23.761 1.00 28.55 294 THR A C 1
ATOM 2212 O O . THR A 1 295 ? -12.060 25.901 22.584 1.00 27.61 294 THR A O 1
ATOM 2216 N N . ILE A 1 296 ? -11.356 24.515 24.212 1.00 29.62 295 ILE A N 1
ATOM 2217 C CA . ILE A 1 296 ? -10.492 23.728 23.353 1.00 28.04 295 ILE A CA 1
ATOM 2218 C C . ILE A 1 296 ? -10.226 22.336 23.937 1.00 29.57 295 ILE A C 1
ATOM 2219 O O . ILE A 1 296 ? -10.167 22.170 25.138 1.00 30.62 295 ILE A O 1
ATOM 2224 N N . ARG A 1 297 ? -10.109 21.353 23.046 1.00 29.56 296 ARG A N 1
ATOM 2225 C CA . ARG A 1 297 ? -9.834 19.975 23.369 1.00 31.07 296 ARG A CA 1
ATOM 2226 C C . ARG A 1 297 ? -8.364 19.729 23.063 1.00 30.34 296 ARG A C 1
ATOM 2227 O O . ARG A 1 297 ? -7.945 19.886 21.930 1.00 27.06 296 ARG A O 1
ATOM 2235 N N . VAL A 1 298 ? -7.610 19.342 24.093 1.00 33.37 297 VAL A N 1
ATOM 2236 C CA . VAL A 1 298 ? -6.157 19.206 24.028 1.00 37.51 297 VAL A CA 1
ATOM 2237 C C . VAL A 1 298 ? -5.640 17.979 24.793 1.00 40.82 297 VAL A C 1
ATOM 2238 O O . VAL A 1 298 ? -6.331 17.477 25.691 1.00 39.23 297 VAL A O 1
ATOM 2242 N N . PRO A 1 299 ? -4.423 17.492 24.446 1.00 45.12 298 PRO A N 1
ATOM 2243 C CA . PRO A 1 299 ? -3.810 16.393 25.221 1.00 45.55 298 PRO A CA 1
ATOM 2244 C C . PRO A 1 299 ? -3.562 16.809 26.663 1.00 49.47 298 PRO A C 1
ATOM 2245 O O . PRO A 1 299 ? -3.177 17.954 26.913 1.00 47.04 298 PRO A O 1
ATOM 2249 N N . PHE A 1 300 ? -3.784 15.893 27.602 1.00 55.15 299 PHE A N 1
ATOM 2250 C CA . PHE A 1 300 ? -3.636 16.204 29.028 1.00 59.50 299 PHE A CA 1
ATOM 2251 C C . PHE A 1 300 ? -2.231 15.882 29.554 1.00 63.03 299 PHE A C 1
ATOM 2252 O O . PHE A 1 300 ? -1.406 16.797 29.728 1.00 65.91 299 PHE A O 1
ATOM 2260 N N . ASP A 1 321 ? -4.044 11.026 25.976 1.00 50.44 320 ASP A N 1
ATOM 2261 C CA . ASP A 1 321 ? -5.247 11.362 26.745 1.00 49.73 320 ASP A CA 1
ATOM 2262 C C . ASP A 1 321 ? -5.684 12.810 26.508 1.00 47.98 320 ASP A C 1
ATOM 2263 O O . ASP A 1 321 ? -4.997 13.764 26.929 1.00 48.60 320 ASP A O 1
ATOM 2265 N N . LEU A 1 322 ? -6.840 12.967 25.862 1.00 44.17 321 LEU A N 1
ATOM 2266 C CA . LEU A 1 322 ? -7.399 14.295 25.566 1.00 41.40 321 LEU A CA 1
ATOM 2267 C C . LEU A 1 322 ? -8.353 14.794 26.653 1.00 35.96 321 LEU A C 1
ATOM 2268 O O . LEU A 1 322 ? -9.112 14.028 27.226 1.00 32.96 321 LEU A O 1
ATOM 2273 N N . ILE A 1 323 ? -8.285 16.081 26.960 1.00 34.98 322 ILE A N 1
ATOM 2274 C CA . ILE A 1 323 ? -9.264 16.690 27.862 1.00 32.47 322 ILE A CA 1
ATOM 2275 C C . ILE A 1 323 ? -9.945 17.885 27.205 1.00 29.93 322 ILE A C 1
ATOM 2276 O O . ILE A 1 323 ? -9.396 18.499 26.295 1.00 27.55 322 ILE A O 1
ATOM 2281 N N . ASP A 1 324 ? -11.145 18.202 27.688 1.00 28.50 323 ASP A N 1
ATOM 2282 C CA . ASP A 1 324 ? -11.819 19.428 27.300 1.00 27.97 323 ASP A CA 1
ATOM 2283 C C . ASP A 1 324 ? -11.343 20.496 28.276 1.00 27.16 323 ASP A C 1
ATOM 2284 O O . ASP A 1 324 ? -11.191 20.216 29.465 1.00 28.88 323 ASP A O 1
ATOM 2289 N N . VAL A 1 325 ? -11.081 21.686 27.753 1.00 24.59 324 VAL A N 1
ATOM 2290 C CA . VAL A 1 325 ? -10.679 22.860 28.505 1.00 24.67 324 VAL A CA 1
ATOM 2291 C C . VAL A 1 325 ? -11.757 23.893 28.142 1.00 23.65 324 VAL A C 1
ATOM 2292 O O . VAL A 1 325 ? -12.132 24.030 26.971 1.00 25.21 324 VAL A O 1
ATOM 2296 N N . ARG A 1 326 ? -12.301 24.552 29.159 1.00 23.09 325 ARG A N 1
ATOM 2297 C CA . ARG A 1 326 ? -13.346 25.526 28.990 1.00 23.36 325 ARG A CA 1
ATOM 2298 C C . ARG A 1 326 ? -13.073 26.666 29.941 1.00 22.70 325 ARG A C 1
ATOM 2299 O O . ARG A 1 326 ? -12.411 26.441 30.963 1.00 24.15 325 ARG A O 1
ATOM 2307 N N . PRO A 1 327 ? -13.562 27.883 29.618 1.00 22.76 326 PRO A N 1
ATOM 2308 C CA . PRO A 1 327 ? -13.441 28.974 30.566 1.00 28.18 326 PRO A CA 1
ATOM 2309 C C . PRO A 1 327 ? -14.506 28.872 31.667 1.00 27.14 326 PRO A C 1
ATOM 2310 O O . PRO A 1 327 ? -15.619 28.438 31.393 1.00 23.54 326 PRO A O 1
ATOM 2314 N N . ILE A 1 328 ? -14.132 29.274 32.879 1.00 28.70 327 ILE A N 1
ATOM 2315 C CA . ILE A 1 328 ? -15.029 29.287 34.059 1.00 29.13 327 ILE A CA 1
ATOM 2316 C C . ILE A 1 328 ? -16.355 30.019 33.812 1.00 27.90 327 ILE A C 1
ATOM 2317 O O . ILE A 1 328 ? -17.398 29.530 34.223 1.00 27.17 327 ILE A O 1
ATOM 2322 N N . ASP A 1 329 ? -16.287 31.179 33.158 1.00 24.87 328 ASP A N 1
ATOM 2323 C CA . ASP A 1 329 ? -17.447 31.984 32.821 1.00 27.10 328 ASP A CA 1
ATOM 2324 C C . ASP A 1 329 ? -18.466 31.189 31.990 1.00 26.83 328 ASP A C 1
ATOM 2325 O O . ASP A 1 329 ? -19.644 31.448 32.059 1.00 27.58 328 ASP A O 1
ATOM 2330 N N . ASP A 1 330 ? -18.013 30.248 31.181 1.00 31.96 329 ASP A N 1
ATOM 2331 C CA . ASP A 1 330 ? -18.955 29.382 30.385 1.00 31.19 329 ASP A CA 1
ATOM 2332 C C . ASP A 1 330 ? -19.408 28.137 31.161 1.00 25.66 329 ASP A C 1
ATOM 2333 O O . ASP A 1 330 ? -20.508 27.659 30.972 1.00 26.94 329 ASP A O 1
ATOM 2338 N N . ILE A 1 331 ? -18.563 27.623 32.039 1.00 29.74 330 ILE A N 1
ATOM 2339 C CA . ILE A 1 331 ? -18.880 26.405 32.829 1.00 28.26 330 ILE A CA 1
ATOM 2340 C C . ILE A 1 331 ? -19.997 26.648 33.839 1.00 29.04 330 ILE A C 1
ATOM 2341 O O . ILE A 1 331 ? -20.908 25.820 33.990 1.00 32.26 330 ILE A O 1
ATOM 2346 N N . ILE A 1 332 ? -19.897 27.766 34.555 1.00 27.43 331 ILE A N 1
ATOM 2347 C CA . ILE A 1 332 ? -20.864 28.135 35.593 1.00 27.16 331 ILE A CA 1
ATOM 2348 C C . ILE A 1 332 ? -22.083 28.824 35.005 1.00 29.34 331 ILE A C 1
ATOM 2349 O O . ILE A 1 332 ? -22.044 29.273 33.849 1.00 26.55 331 ILE A O 1
ATOM 2354 N N . ASP A 1 333 ? -23.163 28.884 35.797 1.00 28.01 332 ASP A N 1
ATOM 2355 C CA . ASP A 1 333 ? -24.425 29.455 35.347 1.00 31.76 332 ASP A CA 1
ATOM 2356 C C . ASP A 1 333 ? -24.990 30.472 36.330 1.00 30.75 332 ASP A C 1
ATOM 2357 O O . ASP A 1 333 ? -26.177 30.728 36.324 1.00 31.02 332 ASP A O 1
ATOM 2362 N N . ASP A 1 334 ? -24.125 31.055 37.150 1.00 29.92 333 ASP A N 1
ATOM 2363 C CA . ASP A 1 334 ? -24.538 32.020 38.132 1.00 28.07 333 ASP A CA 1
ATOM 2364 C C . ASP A 1 334 ? -23.286 32.760 38.579 1.00 31.36 333 ASP A C 1
ATOM 2365 O O . ASP A 1 334 ? -22.150 32.334 38.316 1.00 32.50 333 ASP A O 1
ATOM 2370 N N . ALA A 1 335 ? -23.515 33.885 39.236 1.00 29.67 334 ALA A N 1
ATOM 2371 C CA . ALA A 1 335 ? -22.490 34.705 39.788 1.00 28.67 334 ALA A CA 1
ATOM 2372 C C . ALA A 1 335 ? -21.923 34.025 41.050 1.00 32.79 334 ALA A C 1
ATOM 2373 O O . ALA A 1 335 ? -22.684 33.700 42.000 1.00 31.51 334 ALA A O 1
ATOM 2375 N N . PRO A 1 336 ? -20.592 33.750 41.046 1.00 31.72 335 PRO A N 1
ATOM 2376 C CA . PRO A 1 336 ? -20.000 33.139 42.225 1.00 32.23 335 PRO A CA 1
ATOM 2377 C C . PRO A 1 336 ? -19.663 34.167 43.300 1.00 30.54 335 PRO A C 1
ATOM 2378 O O . PRO A 1 336 ? -19.562 35.369 43.035 1.00 30.84 335 PRO A O 1
ATOM 2382 N N . THR A 1 337 ? -19.548 33.665 44.514 1.00 27.25 336 THR A N 1
ATOM 2383 C CA . THR A 1 337 ? -19.149 34.433 45.676 1.00 25.77 336 THR A CA 1
ATOM 2384 C C . THR A 1 337 ? -17.714 34.071 46.092 1.00 26.35 336 THR A C 1
ATOM 2385 O O . THR A 1 337 ? -17.109 34.807 46.850 1.00 25.16 336 THR A O 1
ATOM 2389 N N . PHE A 1 338 ? -17.179 32.959 45.570 1.00 26.47 337 PHE A N 1
ATOM 2390 C CA . PHE A 1 338 ? -15.859 32.470 45.928 1.00 26.35 337 PHE A CA 1
ATOM 2391 C C . PHE A 1 338 ? -15.272 31.615 44.821 1.00 27.77 337 PHE A C 1
ATOM 2392 O O . PHE A 1 338 ? -15.952 30.734 44.280 1.00 27.06 337 PHE A O 1
ATOM 2400 N N . ILE A 1 339 ? -14.027 31.914 44.449 1.00 27.51 338 ILE A N 1
ATOM 2401 C CA . ILE A 1 339 ? -13.272 31.077 43.517 1.00 27.69 338 ILE A CA 1
ATOM 2402 C C . ILE A 1 339 ? -11.973 30.579 44.205 1.00 28.49 338 ILE A C 1
ATOM 2403 O O . ILE A 1 339 ? -11.092 31.367 44.604 1.00 26.68 338 ILE A O 1
ATOM 2408 N N . LYS A 1 340 ? -11.923 29.265 44.396 1.00 27.19 339 LYS A N 1
ATOM 2409 C CA . LYS A 1 340 ? -10.753 28.568 44.895 1.00 27.49 339 LYS A CA 1
ATOM 2410 C C . LYS A 1 340 ? -10.080 28.034 43.642 1.00 29.14 339 LYS A C 1
ATOM 2411 O O . LYS A 1 340 ? -10.782 27.510 42.748 1.00 29.60 339 LYS A O 1
ATOM 2425 N N . ASP A 1 342 ? -6.525 25.827 42.343 1.00 28.46 341 ASP A N 1
ATOM 2426 C CA . ASP A 1 342 ? -5.280 25.102 42.464 1.00 29.15 341 ASP A CA 1
ATOM 2427 C C . ASP A 1 342 ? -5.240 24.096 41.315 1.00 30.65 341 ASP A C 1
ATOM 2428 O O . ASP A 1 342 ? -5.741 22.984 41.462 1.00 28.39 341 ASP A O 1
ATOM 2433 N N . ILE A 1 343 ? -4.619 24.482 40.198 1.00 30.10 342 ILE A N 1
ATOM 2434 C CA . ILE A 1 343 ? -4.593 23.626 38.995 1.00 33.10 342 ILE A CA 1
ATOM 2435 C C . ILE A 1 343 ? -3.210 23.327 38.457 1.00 33.47 342 ILE A C 1
ATOM 2436 O O . ILE A 1 343 ? -2.254 24.029 38.762 1.00 33.05 342 ILE A O 1
ATOM 2441 N N . GLU A 1 344 ? -3.095 22.251 37.680 1.00 38.41 343 GLU A N 1
ATOM 2442 C CA . GLU A 1 344 ? -1.783 21.894 37.067 1.00 42.21 343 GLU A CA 1
ATOM 2443 C C . GLU A 1 344 ? -1.399 22.833 35.886 1.00 41.85 343 GLU A C 1
ATOM 2444 O O . GLU A 1 344 ? -0.218 23.184 35.689 1.00 40.72 343 GLU A O 1
ATOM 2446 N N . GLY A 1 345 ? -2.418 23.267 35.149 1.00 39.00 344 GLY A N 1
ATOM 2447 C CA . GLY A 1 345 ? -2.260 24.136 33.993 1.00 36.99 344 GLY A CA 1
ATOM 2448 C C . GLY A 1 345 ? -2.055 25.587 34.380 1.00 34.92 344 GLY A C 1
ATOM 2449 O O . GLY A 1 345 ? -1.860 25.892 35.538 1.00 35.23 344 GLY A O 1
ATOM 2450 N N . SER A 1 346 ? -2.078 26.470 33.392 1.00 31.68 345 SER A N 1
ATOM 2451 C CA . SER A 1 346 ? -1.832 27.876 33.602 1.00 31.29 345 SER A CA 1
ATOM 2452 C C . SER A 1 346 ? -2.943 28.509 34.414 1.00 29.55 345 SER A C 1
ATOM 2453 O O . SER A 1 346 ? -4.102 28.490 33.999 1.00 28.42 345 SER A O 1
ATOM 2456 N N . GLU A 1 347 ? -2.601 29.023 35.588 1.00 31.59 346 GLU A N 1
ATOM 2457 C CA . GLU A 1 347 ? -3.594 29.733 36.429 1.00 30.93 346 GLU A CA 1
ATOM 2458 C C . GLU A 1 347 ? -3.901 31.098 35.874 1.00 27.21 346 GLU A C 1
ATOM 2459 O O . GLU A 1 347 ? -4.957 31.638 36.148 1.00 31.91 346 GLU A O 1
ATOM 2465 N N . LEU A 1 348 ? -3.001 31.649 35.075 1.00 26.99 347 LEU A N 1
ATOM 2466 C CA . LEU A 1 348 ? -3.257 32.922 34.420 1.00 27.83 347 LEU A CA 1
ATOM 2467 C C . LEU A 1 348 ? -4.321 32.710 33.342 1.00 28.33 347 LEU A C 1
ATOM 2468 O O . LEU A 1 348 ? -5.245 33.493 33.283 1.00 29.29 347 LEU A O 1
ATOM 2473 N N . SER A 1 349 ? -4.212 31.654 32.516 1.00 27.96 348 SER A N 1
ATOM 2474 C CA . SER A 1 349 ? -5.250 31.371 31.514 1.00 27.49 348 SER A CA 1
ATOM 2475 C C . SER A 1 349 ? -6.614 31.072 32.153 1.00 27.39 348 SER A C 1
ATOM 2476 O O . SER A 1 349 ? -7.679 31.469 31.640 1.00 27.27 348 SER A O 1
ATOM 2479 N N . ALA A 1 350 ? -6.579 30.368 33.267 1.00 25.95 349 ALA A N 1
ATOM 2480 C CA . ALA A 1 350 ? -7.784 30.036 33.973 1.00 25.73 349 ALA A CA 1
ATOM 2481 C C . ALA A 1 350 ? -8.499 31.242 34.523 1.00 26.61 349 ALA A C 1
ATOM 2482 O O . ALA A 1 350 ? -9.702 31.286 34.476 1.00 28.74 349 ALA A O 1
ATOM 2484 N N . LEU A 1 351 ? -7.753 32.216 35.046 1.00 27.94 350 LEU A N 1
ATOM 2485 C CA . LEU A 1 351 ? -8.302 33.444 35.546 1.00 26.30 350 LEU A CA 1
ATOM 2486 C C . LEU A 1 351 ? -8.882 34.313 34.434 1.00 27.32 350 LEU A C 1
ATOM 2487 O O . LEU A 1 351 ? -9.907 34.969 34.630 1.00 24.60 350 LEU A O 1
ATOM 2492 N N . LYS A 1 352 ? -8.248 34.307 33.271 1.00 29.59 351 LYS A N 1
ATOM 2493 C CA . LYS A 1 352 ? -8.752 35.061 32.126 1.00 31.69 351 LYS A CA 1
ATOM 2494 C C . LYS A 1 352 ? -10.068 34.461 31.676 1.00 30.32 351 LYS A C 1
ATOM 2495 O O . LYS A 1 352 ? -10.936 35.174 31.234 1.00 30.46 351 LYS A O 1
ATOM 2501 N N . GLY A 1 353 ? -10.208 33.149 31.801 1.00 28.02 352 GLY A N 1
ATOM 2502 C CA . GLY A 1 353 ? -11.481 32.475 31.507 1.00 29.16 352 GLY A CA 1
ATOM 2503 C C . GLY A 1 353 ? -12.587 32.724 32.544 1.00 28.53 352 GLY A C 1
ATOM 2504 O O . GLY A 1 353 ? -13.722 32.298 32.349 1.00 27.94 352 GLY A O 1
ATOM 2505 N N . ALA A 1 354 ? -12.248 33.405 33.642 1.00 29.15 353 ALA A N 1
ATOM 2506 C CA . ALA A 1 354 ? -13.198 33.805 34.683 1.00 30.30 353 ALA A CA 1
ATOM 2507 C C . ALA A 1 354 ? -13.304 35.331 34.803 1.00 29.78 353 ALA A C 1
ATOM 2508 O O . ALA A 1 354 ? -13.884 35.836 35.762 1.00 28.72 353 ALA A O 1
ATOM 2510 N N . ARG A 1 355 ? -12.804 36.078 33.814 1.00 29.38 354 ARG A N 1
ATOM 2511 C CA . ARG A 1 355 ? -12.775 37.534 33.934 1.00 30.86 354 ARG A CA 1
ATOM 2512 C C . ARG A 1 355 ? -14.088 38.230 34.137 1.00 28.93 354 ARG A C 1
ATOM 2513 O O . ARG A 1 355 ? -14.090 39.257 34.793 1.00 24.50 354 ARG A O 1
ATOM 2521 N N . ARG A 1 356 ? -15.171 37.708 33.564 1.00 27.63 355 ARG A N 1
ATOM 2522 C CA . ARG A 1 356 ? -16.493 38.300 33.711 1.00 29.72 355 ARG A CA 1
ATOM 2523 C C . ARG A 1 356 ? -16.962 38.099 35.140 1.00 29.05 355 ARG A C 1
ATOM 2524 O O . ARG A 1 356 ? -17.476 39.004 35.765 1.00 26.35 355 ARG A O 1
ATOM 2532 N N . ALA A 1 357 ? -16.759 36.905 35.669 1.00 28.86 356 ALA A N 1
ATOM 2533 C CA . ALA A 1 357 ? -17.153 36.626 37.043 1.00 29.49 356 ALA A CA 1
ATOM 2534 C C . ALA A 1 357 ? -16.364 37.515 38.032 1.00 28.07 356 ALA A C 1
ATOM 2535 O O . ALA A 1 357 ? -16.924 38.091 38.976 1.00 26.31 356 ALA A O 1
ATOM 2537 N N . ILE A 1 358 ? -15.059 37.588 37.818 1.00 28.26 357 ILE A N 1
ATOM 2538 C CA . ILE A 1 358 ? -14.166 38.347 38.694 1.00 28.87 357 ILE A CA 1
ATOM 2539 C C . ILE A 1 358 ? -14.460 39.836 38.577 1.00 28.93 357 ILE A C 1
ATOM 2540 O O . ILE A 1 358 ? -14.734 40.487 39.584 1.00 31.58 357 ILE A O 1
ATOM 2545 N N . SER A 1 359 ? -14.447 40.369 37.360 1.00 29.55 358 SER A N 1
ATOM 2546 C CA . SER A 1 359 ? -14.660 41.809 37.142 1.00 29.74 358 SER A CA 1
ATOM 2547 C C . SER A 1 359 ? -16.056 42.285 37.497 1.00 30.85 358 SER A C 1
ATOM 2548 O O . SER A 1 359 ? -16.213 43.331 38.076 1.00 27.20 358 SER A O 1
ATOM 2551 N N . GLU A 1 360 ? -17.075 41.508 37.153 1.00 33.77 359 GLU A N 1
ATOM 2552 C CA . GLU A 1 360 ? -18.445 41.925 37.411 1.00 36.44 359 GLU A CA 1
ATOM 2553 C C . GLU A 1 360 ? -18.943 41.728 38.834 1.00 33.41 359 GLU A C 1
ATOM 2554 O O . GLU A 1 360 ? -19.686 42.563 39.323 1.00 31.39 359 GLU A O 1
ATOM 2560 N N . HIS A 1 361 ? -18.513 40.656 39.501 1.00 32.36 360 HIS A N 1
ATOM 2561 C CA . HIS A 1 361 ? -19.019 40.313 40.843 1.00 31.41 360 HIS A CA 1
ATOM 2562 C C . HIS A 1 361 ? -18.075 40.319 42.050 1.00 31.06 360 HIS A C 1
ATOM 2563 O O . HIS A 1 361 ? -18.535 40.134 43.184 1.00 31.76 360 HIS A O 1
ATOM 2570 N N . LYS A 1 362 ? -16.781 40.496 41.804 1.00 27.59 361 LYS A N 1
ATOM 2571 C CA . LYS A 1 362 ? -15.790 40.560 42.841 1.00 25.43 361 LYS A CA 1
ATOM 2572 C C . LYS A 1 362 ? -15.960 39.450 43.862 1.00 27.94 361 LYS A C 1
ATOM 2573 O O . LYS A 1 362 ? -16.137 39.707 45.055 1.00 25.48 361 LYS A O 1
ATOM 2579 N N . PRO A 1 363 ? -15.875 38.210 43.410 1.00 26.19 362 PRO A N 1
ATOM 2580 C CA . PRO A 1 363 ? -15.960 37.169 44.403 1.00 28.91 362 PRO A CA 1
ATOM 2581 C C . PRO A 1 363 ? -14.652 37.112 45.214 1.00 28.74 362 PRO A C 1
ATOM 2582 O O . PRO A 1 363 ? -13.602 37.617 44.762 1.00 25.30 362 PRO A O 1
ATOM 2586 N N . LYS A 1 364 ? -14.725 36.525 46.400 1.00 28.05 363 LYS A N 1
ATOM 2587 C CA . LYS A 1 364 ? -13.533 36.237 47.160 1.00 26.82 363 LYS A CA 1
ATOM 2588 C C . LYS A 1 364 ? -12.738 35.252 46.320 1.00 24.77 363 LYS A C 1
ATOM 2589 O O . LYS A 1 364 ? -13.318 34.455 45.561 1.00 27.22 363 LYS A O 1
ATOM 2595 N N . LEU A 1 365 ? -11.414 35.314 46.408 1.00 24.74 364 LEU A N 1
ATOM 2596 C CA . LEU A 1 365 ? -10.570 34.384 45.672 1.00 27.04 364 LEU A CA 1
ATOM 2597 C C . LEU A 1 365 ? -9.507 33.811 46.585 1.00 27.12 364 LEU A C 1
ATOM 2598 O O . LEU A 1 365 ? -8.921 34.528 47.431 1.00 27.24 364 LEU A O 1
ATOM 2603 N N . ALA A 1 366 ? -9.233 32.532 46.374 1.00 28.26 365 ALA A N 1
ATOM 2604 C CA . ALA A 1 366 ? -8.112 31.833 47.029 1.00 27.38 365 ALA A CA 1
ATOM 2605 C C . ALA A 1 366 ? -7.364 31.188 45.882 1.00 28.65 365 ALA A C 1
ATOM 2606 O O . ALA A 1 366 ? -7.835 30.183 45.311 1.00 26.65 365 ALA A O 1
ATOM 2608 N N . ILE A 1 367 ? -6.207 31.765 45.525 1.00 27.97 366 ILE A N 1
ATOM 2609 C CA . ILE A 1 367 ? -5.468 31.342 44.318 1.00 28.04 366 ILE A CA 1
ATOM 2610 C C . ILE A 1 367 ? -4.111 30.765 44.703 1.00 28.53 366 ILE A C 1
ATOM 2611 O O . ILE A 1 367 ? -3.273 31.485 45.271 1.00 30.28 366 ILE A O 1
ATOM 2616 N N . SER A 1 368 ? -3.894 29.476 44.443 1.00 27.10 367 SER A N 1
ATOM 2617 C CA . SER A 1 368 ? -2.639 28.837 44.843 1.00 30.48 367 SER A CA 1
ATOM 2618 C C . SER A 1 368 ? -1.530 29.542 44.068 1.00 31.82 367 SER A C 1
ATOM 2619 O O . SER A 1 368 ? -1.680 29.813 42.873 1.00 33.57 367 SER A O 1
ATOM 2622 N N . ALA A 1 369 ? -0.452 29.900 44.758 1.00 32.46 368 ALA A N 1
ATOM 2623 C CA . ALA A 1 369 ? 0.572 30.788 44.191 1.00 34.39 368 ALA A CA 1
ATOM 2624 C C . ALA A 1 369 ? 1.967 30.235 44.111 1.00 35.34 368 ALA A C 1
ATOM 2625 O O . ALA A 1 369 ? 2.892 30.996 43.894 1.00 39.33 368 ALA A O 1
ATOM 2627 N N . TYR A 1 370 ? 2.114 28.925 44.242 1.00 34.53 369 TYR A N 1
ATOM 2628 C CA . TYR A 1 370 ? 3.419 28.282 44.312 1.00 34.71 369 TYR A CA 1
ATOM 2629 C C . TYR A 1 370 ? 3.846 27.480 43.088 1.00 34.17 369 TYR A C 1
ATOM 2630 O O . TYR A 1 370 ? 4.867 26.811 43.164 1.00 34.12 369 TYR A O 1
ATOM 2639 N N . HIS A 1 371 ? 3.092 27.519 41.984 1.00 35.33 370 HIS A N 1
ATOM 2640 C CA . HIS A 1 371 ? 3.392 26.661 40.809 1.00 35.99 370 HIS A CA 1
ATOM 2641 C C . HIS A 1 371 ? 4.519 27.176 39.924 1.00 37.43 370 HIS A C 1
ATOM 2642 O O . HIS A 1 371 ? 5.245 26.383 39.317 1.00 38.56 370 HIS A O 1
ATOM 2649 N N . ARG A 1 372 ? 4.675 28.492 39.857 1.00 36.73 371 ARG A N 1
ATOM 2650 C CA . ARG A 1 372 ? 5.730 29.101 39.065 1.00 37.25 371 ARG A CA 1
ATOM 2651 C C . ARG A 1 372 ? 6.376 30.194 39.873 1.00 34.81 371 ARG A C 1
ATOM 2652 O O . ARG A 1 372 ? 5.719 30.801 40.740 1.00 32.31 371 ARG A O 1
ATOM 2656 N N . SER A 1 373 ? 7.661 30.439 39.606 1.00 32.48 372 SER A N 1
ATOM 2657 C CA . SER A 1 373 ? 8.423 31.476 40.305 1.00 34.70 372 SER A CA 1
ATOM 2658 C C . SER A 1 373 ? 7.815 32.882 40.094 1.00 37.22 372 SER A C 1
ATOM 2659 O O . SER A 1 373 ? 7.997 33.790 40.898 1.00 40.67 372 SER A O 1
ATOM 2662 N N . THR A 1 374 ? 7.099 33.014 38.990 1.00 42.59 373 THR A N 1
ATOM 2663 C CA . THR A 1 374 ? 6.467 34.252 38.515 1.00 44.93 373 THR A CA 1
ATOM 2664 C C . THR A 1 374 ? 4.991 34.448 38.946 1.00 41.74 373 THR A C 1
ATOM 2665 O O . THR A 1 374 ? 4.441 35.547 38.830 1.00 39.50 373 THR A O 1
ATOM 2669 N N . ASP A 1 375 ? 4.353 33.397 39.447 1.00 37.96 374 ASP A N 1
ATOM 2670 C CA . ASP A 1 375 ? 2.941 33.493 39.760 1.00 35.87 374 ASP A CA 1
ATOM 2671 C C . ASP A 1 375 ? 2.494 34.547 40.791 1.00 32.33 374 ASP A C 1
ATOM 2672 O O . ASP A 1 375 ? 1.464 35.135 40.583 1.00 28.84 374 ASP A O 1
ATOM 2677 N N . LEU A 1 376 ? 3.273 34.822 41.826 1.00 29.30 375 LEU A N 1
ATOM 2678 C CA . LEU A 1 376 ? 2.894 35.826 42.812 1.00 31.56 375 LEU A CA 1
ATOM 2679 C C . LEU A 1 376 ? 2.707 37.179 42.152 1.00 31.22 375 LEU A C 1
ATOM 2680 O O . LEU A 1 376 ? 1.760 37.911 42.464 1.00 28.56 375 LEU A O 1
ATOM 2685 N N . LEU A 1 377 ? 3.568 37.493 41.190 1.00 27.64 376 LEU A N 1
ATOM 2686 C CA . LEU A 1 377 ? 3.462 38.761 40.487 1.00 27.83 376 LEU A CA 1
ATOM 2687 C C . LEU A 1 377 ? 2.454 38.684 39.359 1.00 26.40 376 LEU A C 1
ATOM 2688 O O . LEU A 1 377 ? 1.574 39.506 39.261 1.00 30.64 376 LEU A O 1
ATOM 2693 N N . ASP A 1 378 ? 2.559 37.669 38.522 1.00 27.74 377 ASP A N 1
ATOM 2694 C CA . ASP A 1 378 ? 1.696 37.555 37.335 1.00 29.75 377 ASP A CA 1
ATOM 2695 C C . ASP A 1 378 ? 0.202 37.424 37.588 1.00 28.08 377 ASP A C 1
ATOM 2696 O O . ASP A 1 378 ? -0.585 38.061 36.933 1.00 29.55 377 ASP A O 1
ATOM 2701 N N . LEU A 1 379 ? -0.169 36.577 38.530 1.00 26.71 378 LEU A N 1
ATOM 2702 C CA . LEU A 1 379 ? -1.555 36.369 38.861 1.00 28.22 378 LEU A CA 1
ATOM 2703 C C . LEU A 1 379 ? -2.144 37.606 39.526 1.00 26.31 378 LEU A C 1
ATOM 2704 O O . LEU A 1 379 ? -3.231 38.014 39.178 1.00 29.06 378 LEU A O 1
ATOM 2709 N N . THR A 1 380 ? -1.420 38.205 40.470 1.00 27.37 379 THR A N 1
ATOM 2710 C CA . THR A 1 380 ? -1.875 39.412 41.165 1.00 26.13 379 THR A CA 1
ATOM 2711 C C . THR A 1 380 ? -2.064 40.562 40.169 1.00 27.84 379 THR A C 1
ATOM 2712 O O . THR A 1 380 ? -3.111 41.244 40.177 1.00 29.78 379 THR A O 1
ATOM 2716 N N . ASN A 1 381 ? -1.074 40.752 39.301 1.00 26.16 380 ASN A N 1
ATOM 2717 C CA . ASN A 1 381 ? -1.130 41.816 38.317 1.00 27.78 380 ASN A CA 1
ATOM 2718 C C . ASN A 1 381 ? -2.330 41.645 37.403 1.00 28.99 380 ASN A C 1
ATOM 2719 O O . ASN A 1 381 ? -2.977 42.619 37.043 1.00 27.33 380 ASN A O 1
ATOM 2724 N N . TYR A 1 382 ? -2.618 40.395 37.017 1.00 30.23 381 TYR A N 1
ATOM 2725 C CA . TYR A 1 382 ? -3.754 40.139 36.146 1.00 27.90 381 TYR A CA 1
ATOM 2726 C C . TYR A 1 382 ? -5.079 40.470 36.844 1.00 27.92 381 TYR A C 1
ATOM 2727 O O . TYR A 1 382 ? -5.929 41.162 36.277 1.00 25.11 381 TYR A O 1
ATOM 2736 N N . ILE A 1 383 ? -5.272 39.927 38.038 1.00 26.45 382 ILE A N 1
ATOM 2737 C CA . ILE A 1 383 ? -6.511 40.132 38.774 1.00 28.54 382 ILE A CA 1
ATOM 2738 C C . ILE A 1 383 ? -6.798 41.598 39.027 1.00 28.55 382 ILE A C 1
ATOM 2739 O O . ILE A 1 383 ? -7.931 42.022 38.878 1.00 28.06 382 ILE A O 1
ATOM 2744 N N . LEU A 1 384 ? -5.782 42.366 39.419 1.00 30.48 383 LEU A N 1
ATOM 2745 C CA . LEU A 1 384 ? -5.971 43.794 39.706 1.00 30.02 383 LEU A CA 1
ATOM 2746 C C . LEU A 1 384 ? -6.264 44.631 38.472 1.00 30.23 383 LEU A C 1
ATOM 2747 O O . LEU A 1 384 ? -6.882 45.673 38.563 1.00 33.28 383 LEU A O 1
ATOM 2752 N N . SER A 1 385 ? -5.847 44.160 37.307 1.00 33.62 384 SER A N 1
ATOM 2753 C CA . SER A 1 385 ? -6.098 44.866 36.065 1.00 29.39 384 SER A CA 1
ATOM 2754 C C . SER A 1 385 ? -7.583 44.738 35.682 1.00 28.82 384 SER A C 1
ATOM 2755 O O . SER A 1 385 ? -8.107 45.553 34.939 1.00 29.09 384 SER A O 1
ATOM 2758 N N . ILE A 1 386 ? -8.265 43.712 36.176 1.00 27.45 385 ILE A N 1
ATOM 2759 C CA . ILE A 1 386 ? -9.670 43.526 35.853 1.00 27.80 385 ILE A CA 1
ATOM 2760 C C . ILE A 1 386 ? -10.617 43.874 37.008 1.00 27.60 385 ILE A C 1
ATOM 2761 O O . ILE A 1 386 ? -11.808 44.066 36.794 1.00 23.73 385 ILE A O 1
ATOM 2766 N N . ARG A 1 387 ? -10.082 43.932 38.221 1.00 26.70 386 ARG A N 1
ATOM 2767 C CA . ARG A 1 387 ? -10.855 44.266 39.407 1.00 27.41 386 ARG A CA 1
ATOM 2768 C C . ARG A 1 387 ? -9.883 44.915 40.396 1.00 27.83 386 ARG A C 1
ATOM 2769 O O . ARG A 1 387 ? -9.394 44.247 41.340 1.00 27.49 386 ARG A O 1
ATOM 2777 N N . PRO A 1 388 ? -9.559 46.203 40.171 1.00 28.62 387 PRO A N 1
ATOM 2778 C CA . PRO A 1 388 ? -8.523 46.882 40.982 1.00 29.59 387 PRO A CA 1
ATOM 2779 C C . PRO A 1 388 ? -8.824 47.196 42.455 1.00 29.38 387 PRO A C 1
ATOM 2780 O O . PRO A 1 388 ? -7.891 47.488 43.181 1.00 31.47 387 PRO A O 1
ATOM 2784 N N . ASP A 1 389 ? -10.081 47.083 42.896 1.00 28.93 388 ASP A N 1
ATOM 2785 C CA . ASP A 1 389 ? -10.469 47.390 44.284 1.00 29.79 388 ASP A CA 1
ATOM 2786 C C . ASP A 1 389 ? -10.305 46.220 45.279 1.00 30.11 388 ASP A C 1
ATOM 2787 O O . ASP A 1 389 ? -10.742 46.322 46.420 1.00 27.04 388 ASP A O 1
ATOM 2792 N N . TYR A 1 390 ? -9.705 45.107 44.846 1.00 29.13 389 TYR A N 1
ATOM 2793 C CA . TYR A 1 390 ? -9.480 43.990 45.761 1.00 30.62 389 TYR A CA 1
ATOM 2794 C C . TYR A 1 390 ? -8.409 44.300 46.803 1.00 30.78 389 TYR A C 1
ATOM 2795 O O . TYR A 1 390 ? -7.446 45.005 46.526 1.00 30.87 389 TYR A O 1
ATOM 2804 N N . GLN A 1 391 ? -8.599 43.762 48.000 1.00 33.51 390 GLN A N 1
ATOM 2805 C CA . GLN A 1 391 ? -7.561 43.755 49.018 1.00 32.32 390 GLN A CA 1
ATOM 2806 C C . GLN A 1 391 ? -6.851 42.407 48.797 1.00 32.17 390 GLN A C 1
ATOM 2807 O O . GLN A 1 391 ? -7.477 41.457 48.319 1.00 30.47 390 GLN A O 1
ATOM 2813 N N . ILE A 1 392 ? -5.568 42.323 49.150 1.00 30.81 391 ILE A N 1
ATOM 2814 C CA . ILE A 1 392 ? -4.784 41.135 48.895 1.00 30.63 391 ILE A CA 1
ATOM 2815 C C . ILE A 1 392 ? -4.047 40.659 50.156 1.00 29.04 391 ILE A C 1
ATOM 2816 O O . ILE A 1 392 ? -3.478 41.457 50.916 1.00 25.46 391 ILE A O 1
ATOM 2821 N N . GLY A 1 393 ? -4.068 39.352 50.369 1.00 29.06 392 GLY A N 1
ATOM 2822 C CA . GLY A 1 393 ? -3.320 38.723 51.472 1.00 29.13 392 GLY A CA 1
ATOM 2823 C C . GLY A 1 393 ? -2.563 37.527 50.934 1.00 32.56 392 GLY A C 1
ATOM 2824 O O . GLY A 1 393 ? -2.750 37.138 49.765 1.00 29.62 392 GLY A O 1
ATOM 2825 N N . LEU A 1 394 ? -1.716 36.931 51.787 1.00 32.25 393 LEU A N 1
ATOM 2826 C CA . LEU A 1 394 ? -0.947 35.773 51.395 1.00 30.51 393 LEU A CA 1
ATOM 2827 C C . LEU A 1 394 ? -0.647 34.929 52.614 1.00 28.57 393 LEU A C 1
ATOM 2828 O O . LEU A 1 394 ? -0.178 35.445 53.606 1.00 25.68 393 LEU A O 1
ATOM 2833 N N . ARG A 1 395 ? -0.921 33.636 52.539 1.00 28.04 394 ARG A N 1
ATOM 2834 C CA . ARG A 1 395 ? -0.551 32.700 53.622 1.00 29.35 394 ARG A CA 1
ATOM 2835 C C . ARG A 1 395 ? 0.159 31.498 53.005 1.00 28.75 394 ARG A C 1
ATOM 2836 O O . ARG A 1 395 ? -0.098 31.156 51.862 1.00 29.63 394 ARG A O 1
ATOM 2844 N N . HIS A 1 396 ? 1.020 30.851 53.796 1.00 31.35 395 HIS A N 1
ATOM 2845 C CA . HIS A 1 396 ? 1.707 29.656 53.379 1.00 30.71 395 HIS A CA 1
ATOM 2846 C C . HIS A 1 396 ? 1.187 28.522 54.248 1.00 30.25 395 HIS A C 1
ATOM 2847 O O . HIS A 1 396 ? 1.303 28.599 55.452 1.00 30.36 395 HIS A O 1
ATOM 2854 N N . HIS A 1 397 ? 0.658 27.457 53.640 1.00 30.50 396 HIS A N 1
ATOM 2855 C CA . HIS A 1 397 ? -0.046 26.410 54.395 1.00 30.51 396 HIS A CA 1
ATOM 2856 C C . HIS A 1 397 ? 0.516 24.965 54.514 1.00 33.22 396 HIS A C 1
ATOM 2857 O O . HIS A 1 397 ? -0.255 24.047 54.817 1.00 35.35 396 HIS A O 1
ATOM 2864 N N . THR A 1 398 ? 1.801 24.749 54.271 1.00 33.56 397 THR A N 1
ATOM 2865 C CA . THR A 1 398 ? 2.418 23.452 54.542 1.00 32.52 397 THR A CA 1
ATOM 2866 C C . THR A 1 398 ? 3.785 23.702 55.189 1.00 31.42 397 THR A C 1
ATOM 2867 O O . THR A 1 398 ? 4.281 24.821 55.160 1.00 29.37 397 THR A O 1
ATOM 2871 N N . PRO A 1 399 ? 4.379 22.667 55.806 1.00 30.25 398 PRO A N 1
ATOM 2872 C CA . PRO A 1 399 ? 5.774 22.767 56.246 1.00 33.46 398 PRO A CA 1
ATOM 2873 C C . PRO A 1 399 ? 6.774 22.677 55.075 1.00 37.84 398 PRO A C 1
ATOM 2874 O O . PRO A 1 399 ? 7.958 22.714 55.317 1.00 40.50 398 PRO A O 1
ATOM 2878 N N . ASP A 1 400 ? 6.308 22.563 53.826 1.00 39.23 399 ASP A N 1
ATOM 2879 C CA . ASP A 1 400 ? 7.204 22.426 52.689 1.00 37.08 399 ASP A CA 1
ATOM 2880 C C . ASP A 1 400 ? 6.920 23.582 51.729 1.00 34.64 399 ASP A C 1
ATOM 2881 O O . ASP A 1 400 ? 6.368 24.597 52.146 1.00 33.10 399 ASP A O 1
ATOM 2886 N N . ARG A 1 401 ? 7.281 23.458 50.457 1.00 35.24 400 ARG A N 1
ATOM 2887 C CA . ARG A 1 401 ? 7.121 24.579 49.511 1.00 35.37 400 ARG A CA 1
ATOM 2888 C C . ARG A 1 401 ? 5.760 24.669 48.844 1.00 33.18 400 ARG A C 1
ATOM 2889 O O . ARG A 1 401 ? 5.448 25.634 48.154 1.00 35.18 400 ARG A O 1
ATOM 2897 N N . TRP A 1 402 ? 4.888 23.729 49.164 1.00 34.49 401 TRP A N 1
ATOM 2898 C CA . TRP A 1 402 ? 3.559 23.685 48.582 1.00 34.34 401 TRP A CA 1
ATOM 2899 C C . TRP A 1 402 ? 2.567 24.542 49.372 1.00 35.14 401 TRP A C 1
ATOM 2900 O O . TRP A 1 402 ? 2.682 24.711 50.575 1.00 33.30 401 TRP A O 1
ATOM 2911 N N . ASP A 1 403 ? 1.585 25.039 48.642 1.00 32.51 402 ASP A N 1
ATOM 2912 C CA . ASP A 1 403 ? 0.428 25.742 49.134 1.00 31.75 402 ASP A CA 1
ATOM 2913 C C . ASP A 1 403 ? 0.625 27.105 49.763 1.00 31.20 402 ASP A C 1
ATOM 2914 O O . ASP A 1 403 ? 0.029 27.427 50.787 1.00 27.16 402 ASP A O 1
ATOM 2919 N N . THR A 1 404 ? 1.452 27.891 49.091 1.00 27.77 403 THR A N 1
ATOM 2920 C CA . THR A 1 404 ? 1.504 29.303 49.300 1.00 31.30 403 THR A CA 1
ATOM 2921 C C . THR A 1 404 ? 0.252 29.733 48.520 1.00 28.70 403 THR A C 1
ATOM 2922 O O . THR A 1 404 ? 0.061 29.311 47.400 1.00 31.93 403 THR A O 1
ATOM 2926 N N . CYS A 1 405 ? -0.629 30.508 49.137 1.00 30.23 404 CYS A N 1
ATOM 2927 C CA . CYS A 1 405 ? -1.877 30.876 48.541 1.00 25.89 404 CYS A CA 1
ATOM 2928 C C . CYS A 1 405 ? -2.176 32.357 48.667 1.00 25.47 404 CYS A C 1
ATOM 2929 O O . CYS A 1 405 ? -2.069 32.916 49.742 1.00 29.55 404 CYS A O 1
ATOM 2932 N N . LEU A 1 406 ? -2.592 32.977 47.571 1.00 27.59 405 LEU A N 1
ATOM 2933 C CA . LEU A 1 406 ? -3.007 34.379 47.546 1.00 26.06 405 LEU A CA 1
ATOM 2934 C C . LEU A 1 406 ? -4.472 34.438 47.879 1.00 27.81 405 LEU A C 1
ATOM 2935 O O . LEU A 1 406 ? -5.222 33.575 47.449 1.00 26.46 405 LEU A O 1
ATOM 2940 N N . TYR A 1 407 ? -4.860 35.449 48.654 1.00 27.24 406 TYR A N 1
ATOM 2941 C CA . TYR A 1 407 ? -6.258 35.722 48.969 1.00 28.55 406 TYR A CA 1
ATOM 2942 C C . TYR A 1 407 ? -6.607 37.114 48.485 1.00 29.86 406 TYR A C 1
ATOM 2943 O O . TYR A 1 407 ? -5.824 38.044 48.653 1.00 29.19 406 TYR A O 1
ATOM 2952 N N . PHE A 1 408 ? -7.759 37.221 47.838 1.00 26.70 407 PHE A N 1
ATOM 2953 C CA . PHE A 1 408 ? -8.281 38.483 47.338 1.00 27.90 407 PHE A CA 1
ATOM 2954 C C . PHE A 1 408 ? -9.696 38.590 47.888 1.00 29.93 407 PHE A C 1
ATOM 2955 O O . PHE A 1 408 ? -10.516 37.665 47.740 1.00 29.03 407 PHE A O 1
ATOM 2963 N N . TYR A 1 409 ? -9.995 39.722 48.493 1.00 29.52 408 TYR A N 1
ATOM 2964 C CA . TYR A 1 409 ? -11.304 39.940 49.060 1.00 30.13 408 TYR A CA 1
ATOM 2965 C C . TYR A 1 409 ? -11.616 41.424 49.089 1.00 31.19 408 TYR A C 1
ATOM 2966 O O . TYR A 1 409 ? -10.897 42.290 48.526 1.00 29.51 408 TYR A O 1
#

Foldseek 3Di:
DLVDVPLLVVLLVVCVPPLAQADPLLLVLCVVQWAQQEEEEEDLPFCVVQLLFPDDRRHHYAAYEDQVCQVVPDARVNHHYHHLVVVLVVQLVPSRYEYEHRDLDDPSSVVVVVSCVVSVHHYDYQASVCSSNVRAPRGDQLSHQCQVVCSVCVVLLVVLLVQADDPLLSSCSSLLSSCSSNVDLVSCVVFADALLCAPQNPVPDDDELAFEEEAQCQLPVVVVSVCVNNVNGYQAYEEHADPVSVVNVVVVLVVCVPPPCSVRYDYDNAHAFQAWDWQPVVIGTYHAPVVRDDDQGQEEEDDPDDPLRNVNSCLCSCLVPVHKYKYFQSNHSCRSSRVVVSSCVRHVPWHKGWGAHHSDSGGTIMITD

Radius of gyration: 23.05 Å; Cα contacts (8 Å, |Δi|>4): 670; chains: 1; bounding box: 68×54×42 Å